Protein AF-A0AAJ1F3T0-F1 (afdb_monomer_lite)

pLDDT: mean 86.0, std 10.47, range [47.81, 97.81]

Structure (mmCIF, N/CA/C/O backbone):
data_AF-A0AAJ1F3T0-F1
#
_entry.id   AF-A0AAJ1F3T0-F1
#
loop_
_atom_site.group_PDB
_atom_site.id
_atom_site.type_symbol
_atom_site.label_atom_id
_atom_site.label_alt_id
_atom_site.label_comp_id
_atom_site.label_asym_id
_atom_site.label_entity_id
_atom_site.label_seq_id
_atom_site.pdbx_PDB_ins_code
_atom_site.Cartn_x
_atom_site.Cartn_y
_atom_site.Cartn_z
_atom_site.occupancy
_atom_site.B_iso_or_equiv
_atom_site.auth_seq_id
_atom_site.auth_comp_id
_atom_site.auth_asym_id
_atom_site.auth_atom_id
_atom_site.pdbx_PDB_model_num
ATOM 1 N N . TYR A 1 1 ? 15.888 11.925 -63.436 1.00 73.88 1 TYR A N 1
ATOM 2 C CA . TYR A 1 1 ? 14.837 11.151 -62.733 1.00 73.88 1 TYR A CA 1
ATOM 3 C C . TYR A 1 1 ? 14.637 9.777 -63.361 1.00 73.88 1 TYR A C 1
ATOM 5 O O . TYR A 1 1 ? 14.809 8.798 -62.654 1.00 73.88 1 TYR A O 1
ATOM 13 N N . LEU A 1 2 ? 14.318 9.687 -64.661 1.00 82.56 2 LEU A N 1
ATOM 14 C CA . LEU A 1 2 ? 14.133 8.399 -65.352 1.00 82.56 2 LEU A CA 1
ATOM 15 C C . LEU A 1 2 ? 15.393 7.520 -65.322 1.00 82.56 2 LEU A C 1
ATOM 17 O O . LEU A 1 2 ? 15.312 6.381 -64.890 1.00 82.56 2 LEU A O 1
ATOM 21 N N . GLU A 1 3 ? 16.551 8.093 -65.644 1.00 86.69 3 GLU A N 1
ATOM 22 C CA . GLU A 1 3 ? 17.851 7.406 -65.600 1.00 86.69 3 GLU A CA 1
ATOM 23 C C . GLU A 1 3 ? 18.171 6.843 -64.203 1.00 86.69 3 GLU A C 1
ATOM 25 O O . GLU A 1 3 ? 18.428 5.659 -64.041 1.00 86.69 3 GLU A O 1
ATOM 30 N N . MET A 1 4 ? 18.006 7.659 -63.156 1.00 81.81 4 MET A N 1
ATOM 31 C CA . MET A 1 4 ? 18.158 7.229 -61.758 1.00 81.81 4 MET A CA 1
ATOM 32 C C . MET A 1 4 ? 17.226 6.063 -61.391 1.00 81.81 4 MET A C 1
ATOM 34 O O . MET A 1 4 ? 17.618 5.158 -60.658 1.00 81.81 4 MET A O 1
ATOM 38 N N . ARG A 1 5 ? 15.983 6.076 -61.890 1.00 84.38 5 ARG A N 1
ATOM 39 C CA . ARG A 1 5 ? 15.016 4.998 -61.657 1.00 84.38 5 ARG A CA 1
ATOM 40 C C . ARG A 1 5 ? 15.453 3.702 -62.340 1.00 84.38 5 ARG A C 1
ATOM 42 O O . ARG A 1 5 ? 15.318 2.650 -61.728 1.00 84.38 5 ARG A O 1
ATOM 49 N N . GLU A 1 6 ? 15.965 3.771 -63.563 1.00 87.56 6 GLU A N 1
ATOM 50 C CA . GLU A 1 6 ? 16.492 2.603 -64.279 1.00 87.56 6 GLU A CA 1
ATOM 51 C C . GLU A 1 6 ? 17.708 2.015 -63.563 1.00 87.56 6 GLU A C 1
ATOM 53 O O . GLU A 1 6 ? 17.706 0.825 -63.257 1.00 87.56 6 GLU A O 1
ATOM 58 N N . THR A 1 7 ? 18.661 2.855 -63.148 1.00 87.12 7 THR A N 1
ATOM 59 C CA . THR A 1 7 ? 19.835 2.413 -62.379 1.00 87.12 7 THR A CA 1
ATOM 60 C C . THR A 1 7 ? 19.444 1.715 -61.071 1.00 87.12 7 THR A C 1
ATOM 62 O O . THR A 1 7 ? 20.021 0.688 -60.720 1.00 87.12 7 THR A O 1
ATOM 65 N N . ILE A 1 8 ? 18.440 2.232 -60.346 1.00 85.19 8 ILE A N 1
ATOM 66 C CA . ILE A 1 8 ? 17.933 1.599 -59.116 1.00 85.19 8 ILE A CA 1
ATOM 67 C C . ILE A 1 8 ? 17.307 0.233 -59.413 1.00 85.19 8 ILE A C 1
ATOM 69 O O . ILE A 1 8 ? 17.522 -0.712 -58.657 1.00 85.19 8 ILE A O 1
ATOM 73 N N . ILE A 1 9 ? 16.528 0.114 -60.491 1.00 84.69 9 ILE A N 1
ATOM 74 C CA . ILE A 1 9 ? 15.875 -1.148 -60.865 1.00 84.69 9 ILE A CA 1
ATOM 75 C C . ILE A 1 9 ? 16.921 -2.205 -61.222 1.00 84.69 9 ILE A C 1
ATOM 77 O O . ILE A 1 9 ? 16.829 -3.330 -60.732 1.00 84.69 9 ILE A O 1
ATOM 81 N N . GLU A 1 10 ? 17.920 -1.845 -62.025 1.00 87.75 10 GLU A N 1
ATOM 82 C CA . GLU A 1 10 ? 19.008 -2.743 -62.421 1.00 87.75 10 GLU A CA 1
ATOM 83 C C . GLU A 1 10 ? 19.836 -3.197 -61.215 1.00 87.75 10 GLU A C 1
ATOM 85 O O . GLU A 1 10 ? 20.063 -4.394 -61.027 1.00 87.75 10 GLU A O 1
ATOM 90 N N . ALA A 1 11 ? 20.218 -2.261 -60.341 1.00 84.75 11 ALA A N 1
ATOM 91 C CA . ALA A 1 11 ? 20.958 -2.576 -59.125 1.00 84.75 11 ALA A CA 1
ATOM 92 C C . ALA A 1 11 ? 20.140 -3.454 -58.160 1.00 84.75 11 ALA A C 1
ATOM 94 O O . ALA A 1 11 ? 20.667 -4.414 -57.599 1.00 84.75 11 ALA A O 1
ATOM 95 N N . ASN A 1 12 ? 18.842 -3.178 -57.987 1.00 87.00 12 ASN A N 1
ATOM 96 C CA . ASN A 1 12 ? 17.967 -3.979 -57.129 1.00 87.00 12 ASN A CA 1
ATOM 97 C C . ASN A 1 12 ? 17.762 -5.399 -57.677 1.00 87.00 12 ASN A C 1
ATOM 99 O O . ASN A 1 12 ? 17.765 -6.367 -56.917 1.00 87.00 12 ASN A O 1
ATOM 103 N N . ALA A 1 13 ? 17.638 -5.536 -59.000 1.00 84.25 13 ALA A N 1
ATOM 104 C CA . ALA A 1 13 ? 17.545 -6.832 -59.663 1.00 84.25 13 ALA A CA 1
ATOM 105 C C . ALA A 1 13 ? 18.819 -7.674 -59.476 1.00 84.25 13 ALA A C 1
ATOM 107 O O . ALA A 1 13 ? 18.717 -8.890 -59.327 1.00 84.25 13 ALA A O 1
ATOM 108 N N . ALA A 1 14 ? 19.996 -7.038 -59.433 1.00 84.75 14 ALA A N 1
ATOM 109 C CA . ALA A 1 14 ? 21.266 -7.712 -59.169 1.00 84.75 14 ALA A CA 1
ATOM 110 C C . ALA A 1 14 ? 21.425 -8.164 -57.703 1.00 84.75 14 ALA A C 1
ATOM 112 O O . ALA A 1 14 ? 22.021 -9.209 -57.453 1.00 84.75 14 ALA A O 1
ATOM 113 N N . ILE A 1 15 ? 20.892 -7.402 -56.736 1.00 81.88 15 ILE A N 1
ATOM 114 C CA . ILE A 1 15 ? 20.938 -7.753 -55.304 1.00 81.88 15 ILE A CA 1
ATOM 115 C C . ILE A 1 15 ? 19.899 -8.832 -54.970 1.00 81.88 15 ILE A C 1
ATOM 117 O O . ILE A 1 15 ? 20.217 -9.794 -54.280 1.00 81.88 15 ILE A O 1
ATOM 121 N N . GLY A 1 16 ? 18.653 -8.679 -55.430 1.00 79.00 16 GLY A N 1
ATOM 122 C CA . GLY A 1 16 ? 17.587 -9.682 -55.300 1.00 79.00 16 GLY A CA 1
ATOM 123 C C . GLY A 1 16 ? 16.996 -9.889 -53.894 1.00 79.00 16 GLY A C 1
ATOM 124 O O . GLY A 1 16 ? 16.108 -10.724 -53.741 1.00 79.00 16 GLY A O 1
ATOM 125 N N . ILE A 1 17 ? 17.460 -9.155 -52.875 1.00 78.75 17 ILE A N 1
ATOM 126 C CA . ILE A 1 17 ? 17.046 -9.322 -51.463 1.00 78.75 17 ILE A CA 1
ATOM 127 C C . ILE A 1 17 ? 15.978 -8.290 -51.047 1.00 78.75 17 ILE A C 1
ATOM 129 O O . ILE A 1 17 ? 15.190 -8.541 -50.137 1.00 78.75 17 ILE A O 1
ATOM 133 N N . LEU A 1 18 ? 15.943 -7.121 -51.694 1.00 80.12 18 LEU A N 1
ATOM 134 C CA . LEU A 1 18 ? 15.013 -6.040 -51.357 1.00 80.12 18 LEU A CA 1
ATOM 135 C C . LEU A 1 18 ? 13.690 -6.176 -52.127 1.00 80.12 18 LEU A C 1
ATOM 137 O O . LEU A 1 18 ? 13.598 -6.863 -53.146 1.00 80.12 18 LEU A O 1
ATOM 141 N N . SER A 1 19 ? 12.649 -5.497 -51.634 1.00 80.62 19 SER A N 1
ATOM 142 C CA . SER A 1 19 ? 11.348 -5.443 -52.308 1.00 80.62 19 SER A CA 1
ATOM 143 C C . SER A 1 19 ? 11.482 -4.924 -53.744 1.00 80.62 19 SER A C 1
ATOM 145 O O . SER A 1 19 ? 12.361 -4.121 -54.057 1.00 80.62 19 SER A O 1
ATOM 147 N N . LYS A 1 20 ? 10.573 -5.365 -54.621 1.00 77.56 20 LYS A N 1
ATOM 148 C CA . LYS A 1 20 ? 10.462 -4.860 -55.999 1.00 77.56 20 LYS A CA 1
ATOM 149 C C . LYS A 1 20 ? 9.850 -3.462 -56.062 1.00 77.56 20 LYS A C 1
ATOM 151 O O . LYS A 1 20 ? 9.915 -2.821 -57.111 1.00 77.56 20 LYS A O 1
ATOM 156 N N . ASP A 1 21 ? 9.245 -2.990 -54.970 1.00 78.25 21 ASP A N 1
ATOM 157 C CA . ASP A 1 21 ? 8.938 -1.572 -54.845 1.00 78.25 21 ASP A CA 1
ATOM 158 C C . ASP A 1 21 ? 10.243 -0.764 -54.766 1.00 78.25 21 ASP A C 1
ATOM 160 O O . ASP A 1 21 ? 11.239 -1.181 -54.181 1.00 78.25 21 ASP A O 1
ATOM 164 N N . LEU A 1 22 ? 10.258 0.420 -55.381 1.00 79.19 22 LEU A N 1
ATOM 165 C CA . LEU A 1 22 ? 11.419 1.312 -55.298 1.00 79.19 22 LEU A CA 1
ATOM 166 C C . LEU A 1 22 ? 11.622 1.852 -53.872 1.00 79.19 22 LEU A C 1
ATOM 168 O O . LEU A 1 22 ? 12.637 2.495 -53.614 1.00 79.19 22 LEU A O 1
ATOM 172 N N . GLY A 1 23 ? 10.674 1.623 -52.958 1.00 80.88 23 GLY A N 1
ATOM 173 C CA . GLY A 1 23 ? 10.660 2.190 -51.615 1.00 80.88 23 GLY A CA 1
ATOM 174 C C . GLY A 1 23 ? 11.789 1.651 -50.746 1.00 80.88 23 GLY A C 1
ATOM 175 O O . GLY A 1 23 ? 12.533 2.444 -50.175 1.00 80.88 23 GLY A O 1
ATOM 176 N N . ALA A 1 24 ? 11.975 0.329 -50.701 1.00 80.69 24 ALA A N 1
ATOM 177 C CA . ALA A 1 24 ? 13.029 -0.294 -49.894 1.00 80.69 24 ALA A CA 1
ATOM 178 C C . ALA A 1 24 ? 14.443 0.150 -50.320 1.00 80.69 24 ALA A C 1
ATOM 180 O O . ALA A 1 24 ? 15.265 0.526 -49.484 1.00 80.69 24 ALA A O 1
ATOM 181 N N . PHE A 1 25 ? 14.708 0.170 -51.630 1.00 85.00 25 PHE A N 1
ATOM 182 C CA . PHE A 1 25 ? 15.999 0.595 -52.179 1.00 85.00 25 PHE A CA 1
ATOM 183 C C . PHE A 1 25 ? 16.230 2.102 -51.995 1.00 85.00 25 PHE A C 1
ATOM 185 O O . PHE A 1 25 ? 17.316 2.526 -51.606 1.00 85.00 25 PHE A O 1
ATOM 192 N N . SER A 1 26 ? 15.200 2.925 -52.223 1.00 84.06 26 SER A N 1
ATOM 193 C CA . SER A 1 26 ? 15.298 4.379 -52.029 1.00 84.06 26 SER A CA 1
ATOM 194 C C . SER A 1 26 ? 15.503 4.744 -50.557 1.00 84.06 26 SER A C 1
ATOM 196 O O . SER A 1 26 ? 16.276 5.651 -50.259 1.00 84.06 26 SER A O 1
ATOM 198 N N . GLY A 1 27 ? 14.860 4.017 -49.636 1.00 82.75 27 GLY A N 1
ATOM 199 C CA . GLY A 1 27 ? 15.086 4.145 -48.195 1.00 82.75 27 GLY A CA 1
ATOM 200 C C . GLY A 1 27 ? 16.528 3.815 -47.807 1.00 82.75 27 GLY A C 1
ATOM 201 O O . GLY A 1 27 ? 17.155 4.582 -47.087 1.00 82.75 27 GLY A O 1
ATOM 202 N N . MET A 1 28 ? 17.096 2.739 -48.361 1.00 82.25 28 MET A N 1
ATOM 203 C CA . MET A 1 28 ? 18.509 2.395 -48.160 1.00 82.25 28 MET A CA 1
ATOM 204 C C . MET A 1 28 ? 19.450 3.506 -48.656 1.00 82.25 28 MET A C 1
ATOM 206 O O . MET A 1 28 ? 20.349 3.920 -47.927 1.00 82.25 28 MET A O 1
ATOM 210 N N . LEU A 1 29 ? 19.232 4.026 -49.871 1.00 83.00 29 LEU A N 1
ATOM 211 C CA . LEU A 1 29 ? 20.030 5.130 -50.420 1.00 83.00 29 LEU A CA 1
ATOM 212 C C . LEU A 1 29 ? 19.917 6.410 -49.580 1.00 83.00 29 LEU A C 1
ATOM 214 O O . LEU A 1 29 ? 20.910 7.118 -49.417 1.00 83.00 29 LEU A O 1
ATOM 218 N N . PHE A 1 30 ? 18.734 6.701 -49.033 1.00 82.81 30 PHE A N 1
ATOM 219 C CA . PHE A 1 30 ? 18.530 7.831 -48.127 1.00 82.81 30 PHE A CA 1
ATOM 220 C C . PHE A 1 30 ? 19.361 7.685 -46.846 1.00 82.81 30 PHE A C 1
ATOM 222 O O . PHE A 1 30 ? 20.070 8.616 -46.469 1.00 82.81 30 PHE A O 1
ATOM 229 N N . GLU A 1 31 ? 19.335 6.514 -46.209 1.00 80.00 31 GLU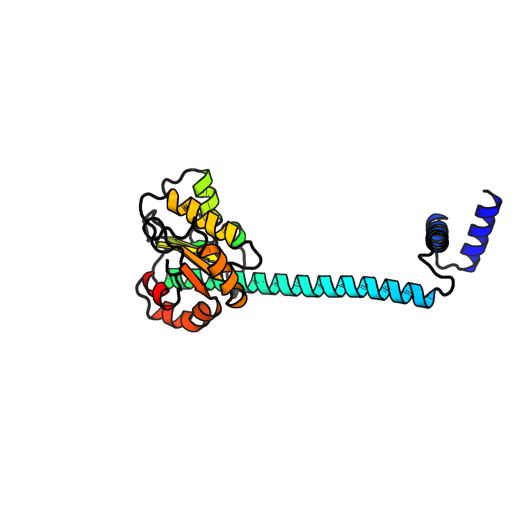 A N 1
ATOM 230 C CA . GLU A 1 31 ? 20.113 6.250 -44.992 1.00 80.00 31 GLU A CA 1
ATOM 231 C C . GLU A 1 31 ? 21.634 6.298 -45.246 1.00 80.00 31 GLU A C 1
ATOM 233 O O . GLU A 1 31 ? 22.378 6.813 -44.407 1.00 80.00 31 GLU A O 1
ATOM 238 N N . ILE A 1 32 ? 22.101 5.855 -46.423 1.00 80.50 32 ILE A N 1
ATOM 239 C CA . ILE A 1 32 ? 23.496 6.044 -46.870 1.00 80.50 32 ILE A CA 1
ATOM 240 C C . ILE A 1 32 ? 23.809 7.538 -47.043 1.00 80.50 32 ILE A C 1
ATOM 242 O O . ILE A 1 32 ? 24.822 8.021 -46.541 1.00 80.50 32 ILE A O 1
ATOM 246 N N . GLY A 1 33 ? 22.934 8.293 -47.716 1.00 77.19 33 GLY A N 1
ATOM 247 C CA . GLY A 1 33 ? 23.129 9.721 -47.988 1.00 77.19 33 GLY A CA 1
ATOM 248 C C . GLY A 1 33 ? 23.148 10.600 -46.733 1.00 77.19 33 GLY A C 1
ATOM 249 O O . GLY A 1 33 ? 23.864 11.597 -46.693 1.00 77.19 33 GLY A O 1
ATOM 250 N N . VAL A 1 34 ? 22.407 10.215 -45.690 1.00 79.56 34 VAL A N 1
ATOM 251 C CA . VAL A 1 34 ? 22.411 10.883 -44.373 1.00 79.56 34 VAL A CA 1
ATOM 252 C C . VAL A 1 34 ? 23.572 10.389 -43.485 1.00 79.56 34 VAL A C 1
ATOM 254 O O . VAL A 1 34 ? 23.779 10.902 -42.387 1.00 79.56 34 VAL A O 1
ATOM 257 N N . GLY A 1 35 ? 24.366 9.421 -43.957 1.00 65.31 35 GLY A N 1
ATOM 258 C CA . GLY A 1 35 ? 25.529 8.883 -43.249 1.00 65.31 35 GLY A CA 1
ATOM 259 C C . GLY A 1 35 ? 25.183 7.924 -42.107 1.00 65.31 35 GLY A C 1
ATOM 260 O O . GLY A 1 35 ? 26.042 7.650 -41.270 1.00 65.31 35 GLY A O 1
ATOM 261 N N . ARG A 1 36 ? 23.942 7.417 -42.050 1.00 66.25 36 ARG A N 1
ATOM 262 C CA . ARG A 1 36 ? 23.522 6.400 -41.071 1.00 66.25 36 ARG A CA 1
ATOM 263 C C . ARG A 1 36 ? 23.929 4.989 -41.472 1.00 66.25 36 ARG A C 1
ATOM 265 O O . ARG A 1 36 ? 24.154 4.180 -40.587 1.00 66.25 36 ARG A O 1
ATOM 272 N N . LEU A 1 37 ? 24.087 4.714 -42.768 1.00 65.75 37 LEU A N 1
ATOM 273 C CA . LEU A 1 37 ? 24.700 3.486 -43.280 1.00 65.75 37 LEU A CA 1
ATOM 274 C C . LEU A 1 37 ? 26.074 3.811 -43.876 1.00 65.75 37 LEU A C 1
ATOM 276 O O . LEU A 1 37 ? 26.171 4.503 -44.888 1.00 65.75 37 LEU A O 1
ATOM 280 N N . GLY A 1 38 ? 27.146 3.320 -43.250 1.00 61.78 38 GLY A N 1
ATOM 281 C CA . GLY A 1 38 ? 28.492 3.413 -43.811 1.00 61.78 38 GLY A CA 1
ATOM 282 C C . GLY A 1 38 ? 28.676 2.463 -44.998 1.00 61.78 38 GLY A C 1
ATOM 283 O O . GLY A 1 38 ? 28.071 1.395 -45.057 1.00 61.78 38 GLY A O 1
ATOM 284 N N . CYS A 1 39 ? 29.571 2.805 -45.927 1.00 58.41 39 CYS A N 1
ATOM 285 C CA . CYS A 1 39 ? 29.989 1.915 -47.021 1.00 58.41 39 CYS A CA 1
ATOM 286 C C . CYS A 1 39 ? 30.680 0.624 -46.523 1.00 58.41 39 CYS A C 1
ATOM 288 O O . CYS A 1 39 ? 30.709 -0.370 -47.245 1.00 58.41 39 CYS A O 1
ATOM 290 N N . ASN A 1 40 ? 31.130 0.597 -45.262 1.00 57.72 40 ASN A N 1
ATOM 291 C CA . ASN A 1 40 ? 31.518 -0.609 -44.527 1.00 57.72 40 ASN A CA 1
ATOM 292 C C . ASN A 1 40 ? 30.310 -1.158 -43.744 1.00 57.72 40 ASN A C 1
ATOM 294 O O . ASN A 1 40 ? 30.256 -1.089 -42.516 1.00 57.72 40 ASN A O 1
ATOM 298 N N . GLY A 1 41 ? 29.311 -1.674 -44.467 1.00 54.38 41 GLY A N 1
ATOM 299 C CA . GLY A 1 41 ? 27.980 -1.982 -43.924 1.00 54.38 41 GLY A CA 1
ATOM 300 C C . GLY A 1 41 ? 27.945 -2.925 -42.711 1.00 54.38 41 GLY A C 1
ATOM 301 O O . GLY A 1 41 ? 27.024 -2.834 -41.907 1.00 54.38 41 GLY A O 1
ATOM 302 N N . ALA A 1 42 ? 28.945 -3.790 -42.519 1.00 58.69 42 ALA A N 1
ATOM 303 C CA . ALA A 1 42 ? 28.958 -4.755 -41.417 1.00 58.69 42 ALA A CA 1
ATOM 304 C C . ALA A 1 42 ? 29.103 -4.107 -40.024 1.00 58.69 42 ALA A C 1
ATOM 306 O O . ALA A 1 42 ? 28.433 -4.524 -39.082 1.00 58.69 42 ALA A O 1
ATOM 307 N N . GLU A 1 43 ? 29.943 -3.079 -39.874 1.00 57.91 43 GLU A N 1
ATOM 308 C CA . GLU A 1 43 ? 30.189 -2.442 -38.569 1.00 57.91 43 GLU A CA 1
ATOM 309 C C . GLU A 1 43 ? 29.015 -1.557 -38.141 1.00 57.91 43 GLU A C 1
ATOM 311 O O . GLU A 1 43 ? 28.611 -1.568 -36.978 1.00 57.91 43 GLU A O 1
ATOM 316 N N . THR A 1 44 ? 28.420 -0.833 -39.093 1.00 60.38 44 THR A N 1
ATOM 317 C CA . THR A 1 44 ? 27.263 0.028 -38.832 1.00 60.38 44 THR A CA 1
ATOM 318 C C . THR A 1 44 ? 26.015 -0.790 -38.502 1.00 60.38 44 THR A C 1
ATOM 320 O O . THR A 1 44 ? 25.340 -0.488 -37.519 1.00 60.38 44 THR A O 1
ATOM 323 N N . LEU A 1 45 ? 25.763 -1.880 -39.239 1.00 61.34 45 LEU A N 1
ATOM 324 C CA . LEU A 1 45 ? 24.682 -2.818 -38.927 1.00 61.34 45 LEU A CA 1
ATOM 325 C C . LEU A 1 45 ? 24.885 -3.460 -37.551 1.00 61.34 45 LEU A C 1
ATOM 327 O O . LEU A 1 45 ? 23.948 -3.493 -36.758 1.00 61.34 45 LEU A O 1
ATOM 331 N N . ASN A 1 46 ? 26.099 -3.911 -37.219 1.00 66.00 46 ASN A N 1
ATOM 332 C CA . ASN A 1 46 ? 26.383 -4.488 -35.901 1.00 66.00 46 ASN A CA 1
ATOM 333 C C . ASN A 1 46 ? 26.130 -3.488 -34.764 1.00 66.00 46 ASN A C 1
ATOM 335 O O . ASN A 1 46 ? 25.501 -3.853 -33.773 1.00 66.00 46 ASN A O 1
ATOM 339 N N . ALA A 1 47 ? 26.544 -2.226 -34.915 1.00 68.69 47 ALA A N 1
ATOM 340 C CA . ALA A 1 47 ? 26.302 -1.189 -33.913 1.00 68.69 47 ALA A CA 1
ATOM 341 C C . ALA A 1 47 ? 24.807 -0.847 -33.754 1.00 68.69 47 ALA A C 1
ATOM 343 O O . ALA A 1 47 ? 24.343 -0.591 -32.641 1.00 68.69 47 ALA A O 1
ATOM 344 N N . GLU A 1 48 ? 24.027 -0.841 -34.839 1.00 69.56 48 GLU A N 1
ATOM 345 C CA . GLU A 1 48 ? 22.572 -0.654 -34.773 1.00 69.56 48 GLU A CA 1
ATOM 346 C C . GLU A 1 48 ? 21.855 -1.863 -34.164 1.00 69.56 48 GLU A C 1
ATOM 348 O O . GLU A 1 48 ? 21.007 -1.692 -33.285 1.00 69.56 48 GLU A O 1
ATOM 353 N N . HIS A 1 49 ? 22.238 -3.081 -34.552 1.00 71.56 49 HIS A N 1
ATOM 354 C CA . HIS A 1 49 ? 21.749 -4.316 -33.943 1.00 71.56 49 HIS A CA 1
ATOM 355 C C . HIS A 1 49 ? 22.051 -4.352 -32.444 1.00 71.56 49 HIS A C 1
ATOM 357 O O . HIS A 1 49 ? 21.168 -4.669 -31.648 1.00 71.56 49 HIS A O 1
ATOM 363 N N . GLU A 1 50 ? 23.257 -3.959 -32.036 1.00 76.19 50 GLU A N 1
ATOM 364 C CA . GLU A 1 50 ? 23.640 -3.901 -30.630 1.00 76.19 50 GLU A CA 1
ATOM 365 C C . GLU A 1 50 ? 22.825 -2.852 -29.861 1.00 76.19 50 GLU A C 1
ATOM 367 O O . GLU A 1 50 ? 22.339 -3.143 -28.768 1.00 76.19 50 GLU A O 1
ATOM 372 N N . LYS A 1 51 ? 22.570 -1.668 -30.438 1.00 80.06 51 LYS A N 1
ATOM 373 C CA . LYS A 1 51 ? 21.672 -0.659 -29.840 1.00 80.06 51 LYS A CA 1
ATOM 374 C C . LYS A 1 51 ? 20.248 -1.189 -29.666 1.00 80.06 51 LYS A C 1
ATOM 376 O O . LYS A 1 51 ? 19.656 -1.010 -28.599 1.00 80.06 51 LYS A O 1
ATOM 381 N N . VAL A 1 52 ? 19.691 -1.848 -30.683 1.00 79.25 52 VAL A N 1
ATOM 382 C CA . VAL A 1 52 ? 18.344 -2.442 -30.620 1.00 79.25 52 VAL A CA 1
ATOM 383 C C . VAL A 1 52 ? 18.286 -3.536 -29.555 1.00 79.25 52 VAL A C 1
ATOM 385 O O . VAL A 1 52 ? 17.360 -3.551 -28.740 1.00 79.25 52 VAL A O 1
ATOM 388 N N . GLU A 1 53 ? 19.286 -4.413 -29.501 1.00 81.00 53 GLU A N 1
ATOM 389 C CA . GLU A 1 53 ? 19.379 -5.470 -28.494 1.00 81.00 53 GLU A CA 1
ATOM 390 C C . GLU A 1 53 ? 19.572 -4.909 -27.080 1.00 81.00 53 GLU A C 1
ATOM 392 O O . GLU A 1 53 ? 18.947 -5.390 -26.136 1.00 81.00 53 GLU A O 1
ATOM 397 N N . GLN A 1 54 ? 20.341 -3.833 -26.907 1.00 85.69 54 GLN A N 1
ATOM 398 C CA . GLN A 1 54 ? 20.447 -3.135 -25.624 1.00 85.69 54 GLN A CA 1
ATOM 399 C C . GLN A 1 54 ? 19.098 -2.560 -25.174 1.00 85.69 54 GLN A C 1
ATOM 401 O O . GLN A 1 54 ? 18.726 -2.717 -24.009 1.00 85.69 54 GLN A O 1
ATOM 406 N N . VAL A 1 55 ? 18.338 -1.924 -26.073 1.00 87.56 55 VAL A N 1
ATOM 407 C CA . VAL A 1 55 ? 16.990 -1.414 -25.761 1.00 87.56 55 VAL A CA 1
ATOM 408 C C . VAL A 1 55 ? 16.048 -2.562 -25.393 1.00 87.56 55 VAL A C 1
ATOM 410 O O . VAL A 1 55 ? 15.310 -2.452 -24.414 1.00 87.56 55 VAL A O 1
ATOM 413 N N . ARG A 1 56 ? 16.092 -3.680 -26.127 1.00 86.38 56 ARG A N 1
ATOM 414 C CA . ARG A 1 56 ? 15.296 -4.881 -25.830 1.00 86.38 56 ARG A CA 1
ATOM 415 C C . ARG A 1 56 ? 15.640 -5.473 -24.470 1.00 86.38 56 ARG A C 1
ATOM 417 O O . ARG A 1 56 ? 14.728 -5.734 -23.693 1.00 86.38 56 ARG A O 1
ATOM 424 N N . ARG A 1 57 ? 16.930 -5.622 -24.153 1.00 89.50 57 ARG A N 1
ATOM 425 C CA . ARG A 1 57 ? 17.399 -6.102 -22.844 1.00 89.50 57 ARG A CA 1
ATOM 426 C C . ARG A 1 57 ? 16.925 -5.193 -21.719 1.00 89.50 57 ARG A C 1
ATOM 428 O O . ARG A 1 57 ? 16.346 -5.689 -20.764 1.00 89.50 57 ARG A O 1
ATOM 435 N N . LYS A 1 58 ? 17.085 -3.872 -21.861 1.00 90.38 58 LYS A N 1
ATOM 436 C CA . LYS A 1 58 ? 16.593 -2.897 -20.872 1.00 90.38 58 LYS A CA 1
ATOM 437 C C . LYS A 1 58 ? 15.087 -3.023 -20.649 1.00 90.38 58 LYS A C 1
ATOM 439 O O . LYS A 1 58 ? 14.655 -3.099 -19.506 1.00 90.38 58 LYS A O 1
ATOM 444 N N . ARG A 1 59 ? 14.296 -3.103 -21.727 1.00 89.00 59 ARG A N 1
ATOM 445 C CA . ARG A 1 59 ? 12.840 -3.305 -21.636 1.00 89.00 59 ARG A CA 1
ATOM 446 C C . ARG A 1 59 ? 12.487 -4.629 -20.966 1.00 89.00 59 ARG A C 1
ATOM 448 O O . ARG A 1 59 ? 11.604 -4.650 -20.122 1.00 89.00 59 ARG A O 1
ATOM 455 N N . HIS A 1 60 ? 13.173 -5.715 -21.315 1.00 89.38 60 HIS A N 1
ATOM 456 C CA . HIS A 1 60 ? 12.937 -7.017 -20.701 1.00 89.38 60 HIS A CA 1
ATOM 457 C C . HIS A 1 60 ? 13.224 -6.984 -19.198 1.00 89.38 60 HIS A C 1
ATOM 459 O O . HIS A 1 60 ? 12.388 -7.415 -18.413 1.00 89.38 60 HIS A O 1
ATOM 465 N N . THR A 1 61 ? 14.366 -6.423 -18.792 1.00 91.56 61 THR A N 1
ATOM 466 C CA . THR A 1 61 ? 14.711 -6.263 -17.375 1.00 91.56 61 THR A CA 1
ATOM 467 C C . THR A 1 61 ? 13.680 -5.410 -16.639 1.00 91.56 61 THR A C 1
ATOM 469 O O . THR A 1 61 ? 13.269 -5.798 -15.550 1.00 91.56 61 THR A O 1
ATOM 472 N N . GLN A 1 62 ? 13.217 -4.308 -17.238 1.00 89.56 62 GLN A N 1
ATOM 473 C CA . GLN A 1 62 ? 12.180 -3.460 -16.643 1.00 89.56 62 GLN A CA 1
ATOM 474 C C . GLN A 1 62 ? 10.875 -4.234 -16.422 1.00 89.56 62 GLN A C 1
ATOM 476 O O . GLN A 1 62 ? 10.358 -4.248 -15.315 1.00 89.56 62 GLN A O 1
ATOM 481 N N . VAL A 1 63 ? 10.392 -4.961 -17.434 1.00 89.56 63 VAL A N 1
ATOM 482 C CA . VAL A 1 63 ? 9.161 -5.764 -17.316 1.00 89.56 63 VAL A CA 1
ATOM 483 C C . VAL A 1 63 ? 9.283 -6.816 -16.210 1.00 89.56 63 VAL A C 1
ATOM 485 O O . VAL A 1 63 ? 8.339 -7.031 -15.458 1.00 89.56 63 VAL A O 1
ATOM 488 N N . GLN A 1 64 ? 10.441 -7.469 -16.078 1.00 91.12 64 GLN A N 1
ATOM 489 C CA . GLN A 1 64 ? 10.665 -8.438 -14.999 1.00 91.12 64 GLN A CA 1
ATOM 490 C C . GLN A 1 64 ? 10.650 -7.779 -13.614 1.00 91.12 64 GLN A C 1
ATOM 492 O O . GLN A 1 64 ? 10.139 -8.370 -12.664 1.00 91.12 64 GLN A O 1
ATOM 497 N N . GLN A 1 65 ? 11.201 -6.569 -13.496 1.00 88.19 65 GLN A N 1
ATOM 498 C CA . GLN A 1 65 ? 11.166 -5.799 -12.254 1.00 88.19 65 GLN A CA 1
ATOM 499 C C . GLN A 1 65 ? 9.735 -5.388 -11.901 1.00 88.19 65 GLN A C 1
ATOM 501 O O . GLN A 1 65 ? 9.306 -5.655 -10.782 1.00 88.19 65 GLN A O 1
ATOM 506 N N . ASP A 1 66 ? 8.977 -4.849 -12.856 1.00 86.88 66 ASP A N 1
ATOM 507 C CA . ASP A 1 66 ? 7.589 -4.423 -12.648 1.00 86.88 66 ASP A CA 1
ATOM 508 C C . ASP A 1 66 ? 6.709 -5.600 -12.191 1.00 86.88 66 ASP A C 1
ATOM 510 O O . ASP A 1 66 ? 5.964 -5.491 -11.217 1.00 86.88 66 ASP A O 1
ATOM 514 N N . LEU A 1 67 ? 6.863 -6.771 -12.823 1.00 89.00 67 LEU A N 1
ATOM 515 C CA . LEU A 1 67 ? 6.158 -7.996 -12.428 1.00 89.00 67 LEU A CA 1
ATOM 516 C C . LEU A 1 67 ? 6.545 -8.478 -11.023 1.00 89.00 67 LEU A C 1
ATOM 518 O O . LEU A 1 67 ? 5.710 -9.029 -10.303 1.00 89.00 67 LEU A O 1
ATOM 522 N N . ALA A 1 68 ? 7.810 -8.324 -10.629 1.00 88.44 68 ALA A N 1
ATOM 523 C CA . ALA A 1 68 ? 8.257 -8.684 -9.287 1.00 88.44 68 ALA A CA 1
ATOM 524 C C . ALA A 1 68 ? 7.677 -7.733 -8.227 1.00 88.44 68 ALA A C 1
ATOM 526 O O . ALA A 1 68 ? 7.247 -8.195 -7.169 1.00 88.44 68 ALA A O 1
ATOM 527 N N . GLU A 1 69 ? 7.620 -6.431 -8.521 1.00 88.12 69 GLU A N 1
ATOM 528 C CA . GLU A 1 69 ? 7.007 -5.428 -7.646 1.00 88.12 69 GLU A CA 1
ATOM 529 C C . GLU A 1 69 ? 5.496 -5.643 -7.506 1.00 88.12 69 GLU A C 1
ATOM 531 O O . GLU A 1 69 ? 4.979 -5.601 -6.391 1.00 88.12 69 GLU A O 1
ATOM 536 N N . GLU A 1 70 ? 4.795 -5.959 -8.597 1.00 89.06 70 GLU A N 1
ATOM 537 C CA . GLU A 1 70 ? 3.362 -6.268 -8.573 1.00 89.06 70 GLU A CA 1
ATOM 538 C C . GLU A 1 70 ? 3.065 -7.519 -7.736 1.00 89.06 70 GLU A C 1
ATOM 540 O O . GLU A 1 70 ? 2.186 -7.503 -6.877 1.00 89.06 70 GLU A O 1
ATOM 545 N N . ARG A 1 71 ? 3.857 -8.585 -7.893 1.00 91.12 71 ARG A N 1
ATOM 546 C CA . ARG A 1 71 ? 3.720 -9.795 -7.063 1.00 91.12 71 ARG A CA 1
ATOM 547 C C . ARG A 1 71 ? 3.941 -9.514 -5.581 1.00 91.12 71 ARG A C 1
ATOM 549 O O . ARG A 1 71 ? 3.242 -10.092 -4.748 1.00 91.12 71 ARG A O 1
ATOM 556 N N . LEU A 1 72 ? 4.912 -8.663 -5.248 1.00 91.69 72 LEU A N 1
ATOM 557 C CA . LEU A 1 72 ? 5.186 -8.278 -3.866 1.00 91.69 72 LEU A CA 1
ATOM 558 C C . LEU A 1 72 ? 4.036 -7.449 -3.284 1.00 91.69 72 LEU A C 1
ATOM 560 O O . LEU A 1 72 ? 3.604 -7.717 -2.168 1.00 91.69 72 LEU A O 1
ATOM 564 N N . HIS A 1 73 ? 3.495 -6.514 -4.064 1.00 92.88 73 HIS A N 1
ATOM 565 C CA . HIS A 1 73 ? 2.316 -5.730 -3.701 1.00 92.88 73 HIS A CA 1
ATOM 566 C C . HIS A 1 73 ? 1.119 -6.631 -3.382 1.00 92.88 73 HIS A C 1
ATOM 568 O O . HIS A 1 73 ? 0.559 -6.560 -2.289 1.00 92.88 73 HIS A O 1
ATOM 574 N N . THR A 1 74 ? 0.791 -7.562 -4.285 1.00 94.88 74 THR A N 1
ATOM 575 C CA . THR A 1 74 ? -0.299 -8.523 -4.072 1.00 94.88 74 THR A CA 1
ATOM 576 C C . THR A 1 74 ? -0.044 -9.410 -2.848 1.00 94.88 74 THR A C 1
ATOM 578 O O . THR A 1 74 ? -0.970 -9.667 -2.080 1.00 94.88 74 THR A O 1
ATOM 581 N N . LYS A 1 75 ? 1.202 -9.859 -2.620 1.00 95.62 75 LYS A N 1
ATOM 582 C CA . LYS A 1 75 ? 1.574 -10.629 -1.419 1.00 95.62 75 LYS A CA 1
ATOM 583 C C . LYS A 1 75 ? 1.265 -9.848 -0.139 1.00 95.62 75 LYS A C 1
ATOM 585 O O . LYS A 1 75 ? 0.653 -10.399 0.772 1.00 95.62 75 LYS A O 1
ATOM 590 N N . VAL A 1 76 ? 1.681 -8.586 -0.070 1.00 96.25 76 VAL A N 1
ATOM 591 C CA . VAL A 1 76 ? 1.502 -7.753 1.126 1.00 96.25 76 VAL A CA 1
ATOM 592 C C . VAL A 1 76 ? 0.026 -7.446 1.362 1.00 96.25 76 VAL A C 1
ATOM 594 O O . VAL A 1 76 ? -0.454 -7.623 2.479 1.00 96.25 76 VAL A O 1
ATOM 597 N N . GLN A 1 77 ? -0.727 -7.083 0.319 1.00 96.62 77 GLN A N 1
ATOM 598 C CA . GLN A 1 77 ? -2.179 -6.893 0.420 1.00 96.62 77 GLN A CA 1
ATOM 599 C C . GLN A 1 77 ? -2.874 -8.158 0.947 1.00 96.62 77 GLN A C 1
ATOM 601 O O . GLN A 1 77 ? -3.728 -8.077 1.831 1.00 96.62 77 GLN A O 1
ATOM 606 N N . HIS A 1 78 ? -2.470 -9.339 0.462 1.00 97.00 78 HIS A N 1
ATOM 607 C CA . HIS A 1 78 ? -2.981 -10.613 0.962 1.00 97.00 78 HIS A CA 1
ATOM 608 C C . HIS A 1 78 ? -2.681 -10.812 2.454 1.00 97.00 78 HIS A C 1
ATOM 610 O O . HIS A 1 78 ? -3.588 -11.148 3.213 1.00 97.00 78 HIS A O 1
ATOM 616 N N . GLN A 1 79 ? -1.439 -10.570 2.888 1.00 97.25 79 GLN A N 1
ATOM 617 C CA . GLN A 1 79 ? -1.050 -10.676 4.299 1.00 97.25 79 GLN A CA 1
ATOM 618 C C . GLN A 1 79 ? -1.863 -9.725 5.179 1.00 97.25 79 GLN A C 1
ATOM 620 O O . GLN A 1 79 ? -2.391 -10.142 6.205 1.00 97.25 79 GLN A O 1
ATOM 625 N N . LEU A 1 80 ? -2.040 -8.472 4.765 1.00 97.81 80 LEU A N 1
ATOM 626 C CA . LEU A 1 80 ? -2.861 -7.512 5.504 1.00 97.81 80 LEU A CA 1
ATOM 627 C C . LEU A 1 80 ? -4.325 -7.964 5.602 1.00 97.81 80 LEU A C 1
ATOM 629 O O . LEU A 1 80 ? -4.945 -7.800 6.651 1.00 97.81 80 LEU A O 1
ATOM 633 N N . CYS A 1 81 ? -4.880 -8.575 4.553 1.00 97.50 81 CYS A N 1
ATOM 634 C CA . CYS A 1 81 ? -6.237 -9.123 4.595 1.00 97.50 81 CYS A CA 1
ATOM 635 C C . CYS A 1 81 ? -6.352 -10.322 5.547 1.00 97.50 81 CYS A C 1
ATOM 637 O O . CYS A 1 81 ? -7.271 -10.385 6.361 1.00 97.50 81 CYS A O 1
ATOM 639 N N . GLU A 1 82 ? -5.429 -11.280 5.464 1.00 97.06 82 GLU A N 1
ATOM 640 C CA . GLU A 1 82 ? -5.404 -12.431 6.372 1.00 97.06 82 GLU A CA 1
ATOM 641 C C . GLU A 1 82 ? -5.225 -11.996 7.829 1.00 97.06 82 GLU A C 1
ATOM 643 O O . GLU A 1 82 ? -5.948 -12.476 8.701 1.00 97.06 82 GLU A O 1
ATOM 648 N N . LEU A 1 83 ? -4.334 -11.034 8.086 1.00 97.81 83 LEU A N 1
ATOM 649 C CA . LEU A 1 83 ? -4.113 -10.492 9.421 1.00 97.81 83 LEU A CA 1
ATOM 650 C C . LEU A 1 83 ? -5.367 -9.796 9.959 1.00 97.81 83 LEU A C 1
ATOM 652 O O . LEU A 1 83 ? -5.808 -10.116 11.059 1.00 97.81 83 LEU A O 1
ATOM 656 N N . GLY A 1 84 ? -5.993 -8.906 9.183 1.00 96.94 84 GLY A N 1
ATOM 657 C CA . GLY A 1 84 ? -7.224 -8.229 9.601 1.00 96.94 84 GLY A CA 1
ATOM 658 C C . GLY A 1 84 ? -8.339 -9.218 9.944 1.00 96.94 84 GLY A C 1
ATOM 659 O O . GLY A 1 84 ? -9.006 -9.079 10.970 1.00 96.94 84 GLY A O 1
ATOM 660 N N . ARG A 1 85 ? -8.483 -10.283 9.144 1.00 96.12 85 ARG A N 1
ATOM 661 C CA . ARG A 1 85 ? -9.432 -11.370 9.419 1.00 96.12 85 ARG A CA 1
ATOM 662 C C . ARG A 1 85 ? -9.090 -12.153 10.682 1.00 96.12 85 ARG A C 1
ATOM 664 O O . ARG A 1 85 ? -10.006 -12.472 11.442 1.00 96.12 85 ARG A O 1
ATOM 671 N N . ALA A 1 86 ? -7.815 -12.473 10.897 1.00 96.81 86 ALA A N 1
ATOM 672 C CA . ALA A 1 86 ? -7.347 -13.180 12.088 1.00 96.81 86 ALA A CA 1
ATOM 673 C C . ALA A 1 86 ? -7.636 -12.379 13.368 1.00 96.81 86 ALA A C 1
ATOM 675 O O . ALA A 1 86 ? -8.111 -12.951 14.345 1.00 96.81 86 ALA A O 1
ATOM 676 N N . LEU A 1 87 ? -7.469 -11.054 13.310 1.00 96.31 87 LEU A N 1
ATOM 677 C CA . LEU A 1 87 ? -7.792 -10.114 14.392 1.00 96.31 87 LEU A CA 1
ATOM 678 C C . LEU A 1 87 ? -9.297 -9.803 14.507 1.00 96.31 87 LEU A C 1
ATOM 680 O O . LEU A 1 87 ? -9.723 -9.042 15.369 1.00 96.31 87 LEU A O 1
ATOM 684 N N . GLY A 1 88 ? -10.130 -10.389 13.644 1.00 95.44 88 GLY A N 1
ATOM 685 C CA . GLY A 1 88 ? -11.582 -10.309 13.752 1.00 95.44 88 GLY A CA 1
ATOM 686 C C . GLY A 1 88 ? -12.246 -9.126 13.044 1.00 95.44 88 GLY A C 1
ATOM 687 O O . GLY A 1 88 ? -13.445 -8.942 13.264 1.00 95.44 88 GLY A O 1
ATOM 688 N N . TYR A 1 89 ? -11.546 -8.399 12.172 1.00 96.06 89 TYR A N 1
ATOM 689 C CA . TYR A 1 89 ? -12.090 -7.308 11.352 1.00 96.06 89 TYR A CA 1
ATOM 690 C C . TYR A 1 89 ? -12.691 -7.799 10.029 1.00 96.06 89 TYR A C 1
ATOM 692 O O . TYR A 1 89 ? -12.355 -8.878 9.532 1.00 96.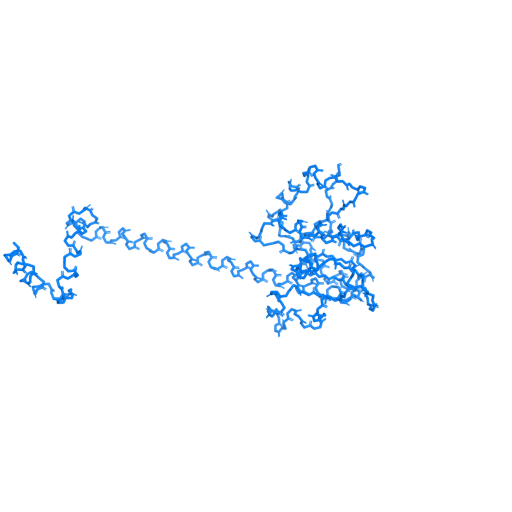06 89 TYR A O 1
ATOM 700 N N . ASP A 1 90 ? -13.570 -6.982 9.447 1.00 96.12 90 ASP A N 1
ATOM 701 C CA . ASP A 1 90 ? -13.966 -7.118 8.046 1.00 96.12 90 ASP A CA 1
ATOM 702 C C . ASP A 1 90 ? -12.931 -6.394 7.174 1.00 96.12 90 ASP A C 1
ATOM 704 O O . ASP A 1 90 ? -12.577 -5.247 7.441 1.00 96.12 90 ASP A O 1
ATOM 708 N N . THR A 1 91 ? -12.419 -7.054 6.136 1.00 96.31 91 THR A N 1
ATOM 709 C CA . THR A 1 91 ? -11.372 -6.491 5.271 1.00 96.31 91 THR A CA 1
ATOM 710 C C . THR A 1 91 ? -11.943 -6.069 3.925 1.00 96.31 91 THR A C 1
ATOM 712 O O . THR A 1 91 ? -12.784 -6.764 3.358 1.00 96.31 91 THR A O 1
ATOM 715 N N . LEU A 1 92 ? -11.472 -4.952 3.381 1.00 96.00 92 LEU A N 1
ATOM 716 C CA . LEU A 1 92 ? -11.784 -4.475 2.036 1.00 96.00 92 LEU A CA 1
ATOM 717 C C . LEU A 1 92 ? -10.474 -4.246 1.279 1.00 96.00 92 LEU A C 1
ATOM 719 O O . LEU A 1 92 ? -9.520 -3.728 1.846 1.00 96.00 92 LEU A O 1
ATOM 723 N N . VAL A 1 93 ? -10.447 -4.635 0.006 1.00 96.69 93 VAL A N 1
ATOM 724 C CA . VAL A 1 93 ? -9.313 -4.422 -0.905 1.00 96.69 93 VAL A CA 1
ATOM 725 C C . VAL A 1 93 ? -9.719 -3.404 -1.960 1.00 96.69 93 VAL A C 1
ATOM 727 O O . VAL A 1 93 ? -10.868 -3.449 -2.427 1.00 96.69 93 VAL A O 1
ATOM 730 N N . ALA A 1 94 ? -8.780 -2.540 -2.350 1.00 93.38 94 ALA A N 1
ATOM 731 C CA . ALA A 1 94 ? -8.974 -1.546 -3.397 1.00 93.38 94 ALA A CA 1
ATOM 732 C C . ALA A 1 94 ? -9.596 -2.155 -4.655 1.00 93.38 94 ALA A C 1
ATOM 734 O O . ALA A 1 94 ? -9.271 -3.273 -5.078 1.00 93.38 94 ALA A O 1
ATOM 735 N N . ARG A 1 95 ? -10.503 -1.404 -5.285 1.00 87.00 95 ARG A N 1
ATOM 736 C CA . ARG A 1 95 ? -11.317 -1.899 -6.406 1.00 87.00 95 ARG A CA 1
ATOM 737 C C . ARG A 1 95 ? -10.479 -2.444 -7.569 1.00 87.00 95 ARG A C 1
ATOM 739 O O . ARG A 1 95 ? -10.888 -3.419 -8.200 1.00 87.00 95 ARG A O 1
ATOM 746 N N . ASN A 1 96 ? -9.337 -1.825 -7.848 1.00 89.06 96 ASN A N 1
ATOM 747 C CA . ASN A 1 96 ? -8.393 -2.214 -8.898 1.00 89.06 96 ASN A CA 1
ATOM 748 C C . ASN A 1 96 ? -7.705 -3.559 -8.632 1.00 89.06 96 ASN A C 1
ATOM 750 O O . ASN A 1 96 ? -7.414 -4.271 -9.591 1.00 89.06 96 ASN A O 1
ATOM 754 N N . ASP A 1 97 ? -7.522 -3.944 -7.368 1.00 92.75 97 ASP A N 1
ATOM 755 C CA . ASP A 1 97 ? -6.681 -5.091 -7.006 1.00 92.75 97 ASP A CA 1
ATOM 756 C C . ASP A 1 97 ? -7.479 -6.314 -6.542 1.00 92.75 97 ASP A C 1
ATOM 758 O O . ASP A 1 97 ? -6.922 -7.396 -6.367 1.00 92.75 97 ASP A O 1
ATOM 762 N N . ARG A 1 98 ? -8.810 -6.206 -6.424 1.00 92.12 98 ARG A N 1
ATOM 763 C CA . ARG A 1 98 ? -9.691 -7.308 -5.978 1.00 92.12 98 ARG A CA 1
ATOM 764 C C . ARG A 1 98 ? -9.491 -8.621 -6.741 1.00 92.12 98 ARG A C 1
ATOM 766 O O . ARG A 1 98 ? -9.657 -9.695 -6.163 1.00 92.12 98 ARG A O 1
ATOM 773 N N . ASN A 1 99 ? -9.179 -8.532 -8.034 1.00 94.19 99 ASN A N 1
ATOM 774 C CA . ASN A 1 99 ? -9.010 -9.686 -8.919 1.00 94.19 99 ASN A CA 1
ATOM 775 C C . ASN A 1 99 ? -7.569 -10.211 -8.966 1.00 94.19 99 ASN A C 1
ATOM 777 O O . ASN A 1 99 ? -7.335 -11.248 -9.589 1.00 94.19 99 ASN A O 1
ATOM 781 N N . ALA A 1 100 ? -6.608 -9.524 -8.340 1.00 93.69 100 ALA A N 1
ATOM 782 C CA . ALA A 1 100 ? -5.242 -10.016 -8.250 1.00 93.69 100 ALA A CA 1
ATOM 783 C C . ALA A 1 100 ? -5.224 -11.326 -7.451 1.00 93.69 100 ALA A C 1
ATOM 785 O O . ALA A 1 100 ? -5.936 -11.473 -6.456 1.00 93.69 100 ALA A O 1
ATOM 786 N N . VAL A 1 101 ? -4.443 -12.303 -7.914 1.00 94.12 101 VAL A N 1
ATOM 787 C CA . VAL A 1 101 ? -4.431 -13.659 -7.353 1.00 94.12 101 VAL A CA 1
ATOM 788 C C . VAL A 1 101 ? -3.126 -13.900 -6.615 1.00 94.12 101 VAL A C 1
ATOM 790 O O . VAL A 1 101 ? -2.044 -13.767 -7.186 1.00 94.12 101 VAL A O 1
ATOM 793 N N . TYR A 1 102 ? -3.237 -14.345 -5.367 1.00 94.19 102 TYR A N 1
ATOM 794 C CA . TYR A 1 102 ? -2.109 -14.807 -4.570 1.00 94.19 102 TYR A CA 1
ATOM 795 C C . TYR A 1 102 ? -2.429 -16.178 -3.973 1.00 94.19 102 TYR A C 1
ATOM 797 O O . TYR A 1 102 ? -3.535 -16.414 -3.495 1.00 94.19 102 TYR A O 1
ATOM 805 N N . GLN A 1 103 ? -1.482 -17.118 -4.074 1.00 90.69 103 GLN A N 1
ATOM 806 C CA . GLN A 1 103 ? -1.638 -18.509 -3.609 1.00 90.69 103 GLN A CA 1
ATOM 807 C C . GLN A 1 103 ? -2.944 -19.196 -4.071 1.00 90.69 103 GLN A C 1
ATOM 809 O O . GLN A 1 103 ? -3.534 -20.006 -3.362 1.00 90.69 103 GLN A O 1
ATOM 814 N N . GLY A 1 104 ? -3.401 -18.882 -5.288 1.00 90.19 104 GLY A N 1
ATOM 815 C CA . GLY A 1 104 ? -4.586 -19.497 -5.895 1.00 90.19 104 GLY A CA 1
ATOM 816 C C . GLY A 1 104 ? -5.930 -18.882 -5.492 1.00 90.19 104 GLY A C 1
ATOM 817 O O . GLY A 1 104 ? -6.955 -19.361 -5.967 1.00 90.19 104 GLY A O 1
ATOM 818 N N . SER A 1 105 ? -5.948 -17.820 -4.677 1.00 91.12 105 SER A N 1
ATOM 819 C CA . SER A 1 105 ? -7.173 -17.093 -4.313 1.00 91.12 105 SER A CA 1
ATOM 820 C C . SER A 1 105 ? -7.106 -15.617 -4.734 1.00 91.12 105 SER A C 1
ATOM 822 O O . SER A 1 105 ? -6.054 -14.992 -4.578 1.00 91.12 105 SER A O 1
ATOM 824 N N . PRO A 1 106 ? -8.204 -15.033 -5.254 1.00 95.06 106 PRO A N 1
ATOM 825 C CA . PRO A 1 106 ? -8.297 -13.589 -5.469 1.00 95.06 106 PRO A CA 1
ATOM 826 C C . PRO A 1 106 ? -8.206 -12.811 -4.149 1.00 95.06 106 PRO A C 1
ATOM 828 O O . PRO A 1 106 ? -8.745 -13.265 -3.140 1.00 95.06 106 PRO A O 1
ATOM 831 N N . LEU A 1 107 ? -7.611 -11.616 -4.152 1.00 94.75 107 LEU A N 1
ATOM 832 C CA . LEU A 1 107 ? -7.533 -10.756 -2.961 1.00 94.75 107 LEU A CA 1
ATOM 833 C C . LEU A 1 107 ? -8.911 -10.362 -2.416 1.00 94.75 107 LEU A C 1
ATOM 835 O O . LEU A 1 107 ? -9.103 -10.284 -1.205 1.00 94.75 107 LEU A O 1
ATOM 839 N N . GLY A 1 108 ? -9.893 -10.159 -3.297 1.00 92.56 108 GLY A N 1
ATOM 840 C CA . GLY A 1 108 ? -11.273 -9.870 -2.906 1.00 92.56 108 GLY A CA 1
ATOM 841 C C . GLY A 1 108 ? -12.001 -11.053 -2.255 1.00 92.56 108 GLY A C 1
ATOM 842 O O . GLY A 1 108 ? -13.110 -10.881 -1.752 1.00 92.56 108 GLY A O 1
ATOM 843 N N . TYR A 1 109 ? -11.415 -12.255 -2.250 1.00 92.56 109 TYR A N 1
ATOM 844 C CA . TYR A 1 109 ? -12.025 -13.418 -1.616 1.00 92.56 109 TYR A CA 1
ATOM 845 C C . TYR A 1 109 ? -12.102 -13.233 -0.096 1.00 92.56 109 TYR A C 1
ATOM 847 O O . TYR A 1 109 ? -11.103 -12.933 0.562 1.00 92.56 109 TYR A O 1
ATOM 855 N N . ARG A 1 110 ? -13.300 -13.449 0.470 1.00 91.38 110 ARG A N 1
ATOM 856 C CA . ARG A 1 110 ? -13.608 -13.233 1.899 1.00 91.38 110 ARG A CA 1
ATOM 857 C C . ARG A 1 110 ? -13.311 -11.799 2.375 1.00 91.38 110 ARG A C 1
ATOM 859 O O . ARG A 1 110 ? -13.003 -11.600 3.549 1.00 91.38 110 ARG A O 1
ATOM 866 N N . CYS A 1 111 ? -13.390 -10.832 1.467 1.00 93.94 111 CYS A N 1
ATOM 867 C CA . CYS A 1 111 ? -13.372 -9.401 1.750 1.00 93.94 111 CYS A CA 1
ATOM 868 C C . CYS A 1 111 ? -14.766 -8.821 1.472 1.00 93.94 111 CYS A C 1
ATOM 870 O O . CYS A 1 111 ? -15.574 -9.435 0.774 1.00 93.94 111 CYS A O 1
ATOM 872 N N . LEU A 1 112 ? -15.055 -7.634 1.998 1.00 93.31 112 LEU A N 1
ATOM 873 C CA . LEU A 1 112 ? -16.270 -6.896 1.666 1.00 93.31 112 LEU A CA 1
ATOM 874 C C . LEU A 1 112 ? -16.313 -6.572 0.169 1.00 93.31 112 LEU A C 1
ATOM 876 O O . LEU A 1 112 ? -15.281 -6.333 -0.458 1.00 93.31 112 LEU A O 1
ATOM 880 N N . ASP A 1 113 ? -17.509 -6.534 -0.416 1.00 89.81 113 ASP A N 1
ATOM 881 C CA . ASP A 1 113 ? -17.695 -6.209 -1.839 1.00 89.81 113 ASP A CA 1
ATOM 882 C C . ASP A 1 113 ? -17.585 -4.720 -2.152 1.00 89.81 113 ASP A C 1
ATOM 884 O O . ASP A 1 113 ? -17.153 -4.337 -3.239 1.00 89.81 113 ASP A O 1
ATOM 888 N N . LYS A 1 114 ? -17.949 -3.885 -1.185 1.00 89.56 114 LYS A N 1
ATOM 889 C CA . LYS A 1 114 ? -17.935 -2.430 -1.292 1.00 89.56 114 LYS A CA 1
ATOM 890 C C . LYS A 1 114 ? -17.691 -1.813 0.074 1.00 89.56 114 LYS A C 1
ATOM 892 O O . LYS A 1 114 ? -18.024 -2.428 1.091 1.00 89.56 114 LYS A O 1
ATOM 897 N N . LEU A 1 115 ? -17.168 -0.593 0.078 1.00 89.88 115 LEU A N 1
ATOM 898 C CA . LEU A 1 115 ? -17.103 0.207 1.290 1.00 89.88 115 LEU A CA 1
ATOM 899 C C . LEU A 1 115 ? -18.542 0.481 1.775 1.00 89.88 115 LEU A C 1
ATOM 901 O O . LEU A 1 115 ? -19.410 0.823 0.962 1.00 89.88 115 LEU A O 1
ATOM 905 N N . PRO A 1 116 ? -18.860 0.256 3.063 1.00 89.81 116 PRO A N 1
ATOM 906 C CA . PRO A 1 116 ? -20.144 0.669 3.605 1.00 89.81 116 PRO A CA 1
ATOM 907 C C . PRO A 1 116 ? -20.249 2.197 3.598 1.00 89.81 116 PRO A C 1
ATOM 909 O O . PRO A 1 116 ? -19.250 2.906 3.532 1.00 89.81 116 PRO A O 1
ATOM 912 N N . ASN A 1 117 ? -21.470 2.720 3.697 1.00 87.94 117 ASN A N 1
ATOM 913 C CA . ASN A 1 117 ? -21.658 4.162 3.787 1.00 87.94 117 ASN A CA 1
ATOM 914 C C . ASN A 1 117 ? -21.132 4.678 5.138 1.00 87.94 117 ASN A C 1
ATOM 916 O O . ASN A 1 117 ? -21.802 4.523 6.157 1.00 87.94 117 ASN A O 1
ATOM 920 N N . LEU A 1 118 ? -19.951 5.294 5.115 1.00 84.75 118 LEU A N 1
ATOM 921 C CA . LEU A 1 118 ? -19.291 5.912 6.269 1.00 84.75 118 LEU A CA 1
ATOM 922 C C . LEU A 1 118 ? -19.782 7.349 6.548 1.00 84.75 118 LEU A C 1
ATOM 924 O O . LEU A 1 118 ? -19.258 8.020 7.429 1.00 84.75 118 LEU A O 1
ATOM 928 N N . GLY A 1 119 ? -20.760 7.856 5.784 1.00 84.69 119 GLY A N 1
ATOM 929 C CA . GLY A 1 119 ? -21.190 9.258 5.849 1.00 84.69 119 GLY A CA 1
ATOM 930 C C . GLY A 1 119 ? -20.233 10.233 5.155 1.00 84.69 119 GLY A C 1
ATOM 931 O O . GLY A 1 119 ? -20.352 11.442 5.340 1.00 84.69 119 GLY A O 1
ATOM 932 N N . LEU A 1 120 ? -19.297 9.711 4.359 1.00 83.94 120 LEU A N 1
ATOM 933 C CA . LEU A 1 120 ? -18.307 10.492 3.625 1.00 83.94 120 LEU A CA 1
ATOM 934 C C . LEU A 1 120 ? -18.925 11.232 2.425 1.00 83.94 120 LEU A C 1
ATOM 936 O O . LEU A 1 120 ? -19.822 10.691 1.767 1.00 83.94 120 LEU A O 1
ATOM 940 N N . PRO A 1 121 ? -18.404 12.424 2.073 1.00 87.69 121 PRO A N 1
ATOM 941 C CA . PRO A 1 121 ? -18.632 13.035 0.767 1.00 87.69 121 PRO A CA 1
ATOM 942 C C . PRO A 1 121 ? -18.303 12.067 -0.382 1.00 87.69 121 PRO A C 1
ATOM 944 O O . PRO A 1 121 ? -17.441 11.198 -0.252 1.00 87.69 121 PRO A O 1
ATOM 947 N N . SER A 1 122 ? -18.989 12.190 -1.521 1.00 87.69 122 SER A N 1
ATOM 948 C CA . SER A 1 122 ? -18.885 11.214 -2.621 1.00 87.69 122 SER A CA 1
ATOM 949 C C . SER A 1 122 ? -17.487 11.115 -3.242 1.00 87.69 122 SER A C 1
ATOM 951 O O . SER A 1 122 ? -17.065 10.039 -3.667 1.00 87.69 122 SER A O 1
ATOM 953 N N . ASP A 1 123 ? -16.780 12.238 -3.318 1.00 87.31 123 ASP A N 1
ATOM 954 C CA . ASP A 1 123 ? -15.393 12.329 -3.772 1.00 87.31 123 ASP A CA 1
ATOM 955 C C . ASP A 1 123 ? -14.448 11.621 -2.795 1.00 87.31 123 ASP A C 1
ATOM 957 O O . ASP A 1 123 ? -13.672 10.766 -3.215 1.00 87.31 123 ASP A O 1
ATOM 961 N N . VAL A 1 124 ? -14.593 11.870 -1.493 1.00 85.81 124 VAL A N 1
ATOM 962 C CA . VAL A 1 124 ? -13.778 11.218 -0.458 1.00 85.81 124 VAL A CA 1
ATOM 963 C C . VAL A 1 124 ? -14.067 9.722 -0.367 1.00 85.81 124 VAL A C 1
ATOM 965 O O . VAL A 1 124 ? -13.143 8.923 -0.253 1.00 85.81 124 VAL A O 1
ATOM 968 N N . HIS A 1 125 ? -15.331 9.315 -0.494 1.00 89.31 125 HIS A N 1
ATOM 969 C CA . HIS A 1 125 ? -15.701 7.902 -0.577 1.00 89.31 125 HIS A CA 1
ATOM 970 C C . HIS A 1 125 ? -15.016 7.219 -1.769 1.00 89.31 125 HIS A C 1
ATOM 972 O O . HIS A 1 125 ? -14.527 6.100 -1.646 1.00 89.31 125 HIS A O 1
ATOM 978 N N . SER A 1 126 ? -14.958 7.893 -2.921 1.00 88.50 126 SER A N 1
ATOM 979 C CA . SER A 1 126 ? -14.278 7.365 -4.110 1.00 88.50 126 SER A CA 1
ATOM 980 C C . SER A 1 126 ? -12.768 7.246 -3.890 1.00 88.50 126 SER A C 1
ATOM 982 O O . SER A 1 126 ? -12.169 6.262 -4.314 1.00 88.50 126 SER A O 1
ATOM 984 N N . THR A 1 127 ? -12.155 8.207 -3.195 1.00 87.19 127 THR A N 1
ATOM 985 C CA . THR A 1 127 ? -10.738 8.159 -2.808 1.00 87.19 127 THR A CA 1
ATOM 986 C C . THR A 1 127 ? -10.454 7.031 -1.815 1.00 87.19 127 THR A C 1
ATOM 988 O O . THR A 1 127 ? -9.472 6.313 -1.980 1.00 87.19 127 THR A O 1
ATOM 991 N N . ALA A 1 128 ? -11.330 6.821 -0.830 1.00 88.06 128 ALA A N 1
ATOM 992 C CA . ALA A 1 128 ? -11.194 5.752 0.156 1.00 88.06 128 ALA A CA 1
ATOM 993 C C . ALA A 1 128 ? -11.267 4.351 -0.482 1.00 88.06 128 ALA A C 1
ATOM 995 O O . ALA A 1 128 ? -10.565 3.442 -0.053 1.00 88.06 128 ALA A O 1
ATOM 996 N N . GLU A 1 129 ? -12.055 4.171 -1.549 1.00 89.88 129 GLU A N 1
ATOM 997 C CA . GLU A 1 129 ? -12.100 2.913 -2.317 1.00 89.88 129 GLU A CA 1
ATOM 998 C C . GLU A 1 129 ? -10.812 2.603 -3.105 1.00 89.88 129 GLU A C 1
ATOM 1000 O O . GLU A 1 129 ? -10.654 1.478 -3.596 1.00 89.88 129 GLU A O 1
ATOM 1005 N N . LEU A 1 130 ? -9.913 3.583 -3.250 1.00 90.75 130 LEU A N 1
ATOM 1006 C CA . LEU A 1 130 ? -8.599 3.417 -3.878 1.00 90.75 130 LEU A CA 1
ATOM 1007 C C . LEU A 1 130 ? -7.497 3.066 -2.874 1.00 90.75 130 LEU A C 1
ATOM 1009 O O . LEU A 1 130 ? -6.388 2.774 -3.310 1.00 90.75 130 LEU A O 1
ATOM 1013 N N . ILE A 1 131 ? -7.780 3.103 -1.569 1.00 93.00 131 ILE A N 1
ATOM 1014 C CA . ILE A 1 131 ? -6.826 2.684 -0.540 1.00 93.00 131 ILE A CA 1
ATOM 1015 C C . ILE A 1 131 ? -6.670 1.166 -0.607 1.00 93.00 131 ILE A C 1
ATOM 1017 O O . ILE A 1 131 ? -7.667 0.436 -0.612 1.00 93.00 131 ILE A O 1
ATOM 1021 N N . ASP A 1 132 ? -5.422 0.696 -0.644 1.00 94.94 132 ASP A N 1
ATOM 1022 C CA . ASP A 1 132 ? -5.081 -0.694 -0.965 1.00 94.94 132 ASP A CA 1
ATOM 1023 C C . ASP A 1 132 ? -5.799 -1.715 -0.083 1.00 94.94 132 ASP A C 1
ATOM 1025 O O . ASP A 1 132 ? -6.384 -2.676 -0.596 1.00 94.94 132 ASP A O 1
ATOM 1029 N N . VAL A 1 133 ? -5.766 -1.512 1.237 1.00 96.62 133 VAL A N 1
ATOM 1030 C CA . VAL A 1 133 ? -6.476 -2.358 2.200 1.00 96.62 133 VAL A CA 1
ATOM 1031 C C . VAL A 1 133 ? -7.098 -1.506 3.302 1.00 96.62 133 VAL A C 1
ATOM 1033 O O . VAL A 1 133 ? -6.433 -0.679 3.923 1.00 96.62 133 VAL A O 1
ATOM 1036 N N . LEU A 1 134 ? -8.367 -1.769 3.605 1.00 95.56 134 LEU A N 1
ATOM 1037 C CA . LEU A 1 134 ? -9.081 -1.203 4.748 1.00 95.56 134 LEU A CA 1
ATOM 1038 C C . LEU A 1 134 ? -9.543 -2.319 5.683 1.00 95.56 134 LEU A C 1
ATOM 1040 O O . LEU A 1 134 ? -10.022 -3.366 5.237 1.00 95.56 134 LEU A O 1
ATOM 1044 N N . TRP A 1 135 ? -9.426 -2.089 6.987 1.00 95.69 135 TRP A N 1
ATOM 1045 C CA . TRP A 1 135 ? -10.036 -2.919 8.023 1.00 95.69 135 TRP A CA 1
ATOM 1046 C C . TRP A 1 135 ? -11.198 -2.161 8.642 1.00 95.69 135 TRP A C 1
ATOM 1048 O O . TRP A 1 135 ? -11.062 -0.984 8.969 1.00 95.69 135 TRP A O 1
ATOM 1058 N N . LEU A 1 136 ? -12.330 -2.834 8.820 1.00 93.62 136 LEU A N 1
ATOM 1059 C CA . LEU A 1 136 ? -13.546 -2.268 9.384 1.00 93.62 136 LEU A CA 1
ATOM 1060 C C . LEU A 1 136 ? -14.014 -3.081 10.588 1.00 93.62 136 LEU A C 1
ATOM 1062 O O . LEU A 1 136 ? -13.887 -4.311 10.635 1.00 93.62 136 LEU A O 1
ATOM 1066 N N . HIS A 1 137 ? -14.587 -2.383 11.564 1.00 92.44 137 HIS A N 1
ATOM 1067 C CA . HIS A 1 137 ? -15.249 -3.025 12.690 1.00 92.44 137 HIS A CA 1
ATOM 1068 C C . HIS A 1 137 ? -16.478 -3.803 12.208 1.00 92.44 137 HIS A C 1
ATOM 1070 O O . HIS A 1 137 ? -17.294 -3.312 11.427 1.00 92.44 137 HIS A O 1
ATOM 1076 N N . LYS A 1 138 ? -16.629 -5.042 12.686 1.00 89.00 138 LYS A N 1
ATOM 1077 C CA . LYS A 1 138 ? -17.747 -5.899 12.281 1.00 89.00 138 LYS A CA 1
ATOM 1078 C C . LYS A 1 138 ? -19.080 -5.244 12.600 1.00 89.00 138 LYS A C 1
ATOM 1080 O O . LYS A 1 138 ? -19.347 -4.916 13.751 1.00 89.00 138 LYS A O 1
ATOM 1085 N N . ARG A 1 139 ? -19.959 -5.186 11.594 1.00 83.50 139 ARG A N 1
ATOM 1086 C CA . ARG A 1 139 ? -21.326 -4.630 11.697 1.00 83.50 139 ARG A CA 1
ATOM 1087 C C . ARG A 1 139 ? -21.373 -3.135 12.033 1.00 83.50 139 ARG A C 1
ATOM 1089 O O . ARG A 1 139 ? -22.449 -2.625 12.337 1.00 83.50 139 ARG A O 1
ATOM 1096 N N . GLU A 1 140 ? -20.248 -2.439 11.930 1.00 83.69 140 GLU A N 1
ATOM 1097 C CA . GLU A 1 140 ? -20.142 -1.005 12.158 1.00 83.69 140 GLU A CA 1
ATOM 1098 C C . GLU A 1 140 ? -19.590 -0.337 10.897 1.00 83.69 140 GLU A C 1
ATOM 1100 O O . GLU A 1 140 ? -18.682 -0.841 10.240 1.00 83.69 140 GLU A O 1
ATOM 1105 N N . ALA A 1 141 ? -20.140 0.822 10.543 1.00 84.12 141 ALA A N 1
ATOM 1106 C CA . ALA A 1 141 ? -19.606 1.655 9.469 1.00 84.12 141 ALA A CA 1
ATOM 1107 C C . ALA A 1 141 ? -18.435 2.492 10.012 1.00 84.12 141 ALA A C 1
ATOM 1109 O O . ALA A 1 141 ? -18.495 3.719 10.014 1.00 84.12 141 ALA A O 1
ATOM 1110 N N . LYS A 1 142 ? -17.412 1.811 10.541 1.00 88.19 142 LYS A N 1
ATOM 1111 C CA . LYS A 1 142 ? -16.240 2.424 11.167 1.00 88.19 142 LYS A CA 1
ATOM 1112 C C . LYS A 1 142 ? -14.967 1.729 10.700 1.00 88.19 142 LYS A C 1
ATOM 1114 O O . LYS A 1 142 ? -14.897 0.495 10.695 1.00 88.19 142 LYS A O 1
ATOM 1119 N N . ILE A 1 143 ? -13.979 2.525 10.313 1.00 90.19 143 ILE A N 1
ATOM 1120 C CA . ILE A 1 143 ? -12.657 2.027 9.950 1.00 90.19 143 ILE A CA 1
ATOM 1121 C C . ILE A 1 143 ? -11.907 1.685 11.248 1.00 90.19 143 ILE A C 1
ATOM 1123 O O . ILE A 1 143 ? -12.178 2.225 12.311 1.00 90.19 143 ILE A O 1
ATOM 1127 N N . ALA A 1 144 ? -11.058 0.669 11.189 1.00 92.00 144 ALA A N 1
ATOM 1128 C CA . ALA A 1 144 ? -10.142 0.307 12.264 1.00 92.00 144 ALA A CA 1
ATOM 1129 C C . ALA A 1 144 ? -8.704 0.623 11.852 1.00 92.00 144 ALA A C 1
ATOM 1131 O O . ALA A 1 144 ? -7.932 1.155 12.642 1.00 92.00 144 ALA A O 1
ATOM 1132 N N . CYS A 1 145 ? -8.346 0.298 10.607 1.00 93.88 145 CYS A N 1
ATOM 1133 C CA . CYS A 1 145 ? -7.052 0.618 10.015 1.00 93.88 145 CYS A CA 1
ATOM 1134 C C . CYS A 1 145 ? -7.184 0.866 8.516 1.00 93.88 145 CYS A C 1
ATOM 1136 O O . CYS A 1 145 ? -8.039 0.270 7.852 1.00 93.88 145 CYS A O 1
ATOM 1138 N N . ALA A 1 146 ? -6.268 1.664 7.980 1.00 94.44 146 ALA A N 1
ATOM 1139 C CA . ALA A 1 146 ? -6.092 1.842 6.547 1.00 94.44 146 ALA A CA 1
ATOM 1140 C C . ALA A 1 146 ? -4.627 1.670 6.162 1.00 94.44 146 ALA A C 1
ATOM 1142 O O . ALA A 1 146 ? -3.735 2.162 6.858 1.00 94.44 146 ALA A O 1
ATOM 1143 N N . PHE A 1 147 ? -4.391 0.968 5.059 1.00 95.75 147 PHE A N 1
ATOM 1144 C CA . PHE A 1 147 ? -3.059 0.609 4.601 1.00 95.75 147 PHE A CA 1
ATOM 1145 C C . PHE A 1 147 ? -2.887 1.002 3.147 1.00 95.75 147 PHE A C 1
ATOM 1147 O O . PHE A 1 147 ? -3.649 0.552 2.292 1.00 95.75 147 PHE A O 1
ATOM 1154 N N . GLU A 1 148 ? -1.835 1.766 2.887 1.00 94.62 148 GLU A N 1
ATOM 1155 C CA . GLU A 1 148 ? -1.365 2.054 1.540 1.00 94.62 148 GLU A CA 1
ATOM 1156 C C . GLU A 1 148 ? -0.072 1.277 1.285 1.00 94.62 148 GLU A C 1
ATOM 1158 O O . GLU A 1 148 ? 0.920 1.456 1.995 1.00 94.62 148 GLU A O 1
ATOM 1163 N N . VAL A 1 149 ? -0.080 0.383 0.303 1.00 94.19 149 VAL A N 1
ATOM 1164 C CA . VAL A 1 149 ? 1.019 -0.526 -0.021 1.00 94.19 149 VAL A CA 1
ATOM 1165 C C . VAL A 1 149 ? 1.865 0.093 -1.131 1.00 94.19 149 VAL A C 1
ATOM 1167 O O . VAL A 1 149 ? 1.573 0.030 -2.320 1.00 94.19 149 VAL A O 1
ATOM 1170 N N . GLU A 1 150 ? 2.988 0.682 -0.748 1.00 88.12 150 GLU A N 1
ATOM 1171 C CA . GLU A 1 150 ? 3.833 1.431 -1.664 1.00 88.12 150 GLU A CA 1
ATOM 1172 C C . GLU A 1 150 ? 4.784 0.531 -2.465 1.00 88.12 150 GLU A C 1
ATOM 1174 O O . GLU A 1 150 ? 5.593 -0.227 -1.922 1.00 88.12 150 GLU A O 1
ATOM 1179 N N . LYS A 1 151 ? 4.721 0.676 -3.796 1.00 78.69 151 LYS A N 1
ATOM 1180 C CA . LYS A 1 151 ? 5.566 -0.019 -4.788 1.00 78.69 151 LYS A CA 1
ATOM 1181 C C . LYS A 1 151 ? 6.569 0.941 -5.436 1.00 78.69 151 LYS A C 1
ATOM 1183 O O . LYS A 1 151 ? 7.472 1.424 -4.756 1.00 78.69 151 LYS A O 1
ATOM 1188 N N . SER A 1 152 ? 6.391 1.248 -6.718 1.00 62.12 152 SER A N 1
ATOM 1189 C CA . SER A 1 152 ? 7.002 2.354 -7.473 1.00 62.12 152 SER A CA 1
ATOM 1190 C C . SER A 1 152 ? 6.063 3.564 -7.621 1.00 62.12 152 SER A C 1
ATOM 1192 O O . SER A 1 152 ? 6.404 4.561 -8.258 1.00 62.12 152 SER A O 1
ATOM 1194 N N . THR A 1 153 ? 4.877 3.498 -7.012 1.00 68.19 153 THR A N 1
ATOM 1195 C CA . THR A 1 153 ? 3.929 4.608 -6.879 1.00 68.19 153 THR A CA 1
ATOM 1196 C C . THR A 1 153 ? 4.477 5.722 -5.983 1.00 68.19 153 THR A C 1
ATOM 1198 O O . THR A 1 153 ? 5.427 5.542 -5.211 1.00 68.19 153 THR A O 1
ATOM 1201 N N . SER A 1 154 ? 3.906 6.921 -6.126 1.00 81.12 154 SER A N 1
ATOM 1202 C CA . SER A 1 154 ? 4.297 8.068 -5.310 1.00 81.12 154 SER A CA 1
ATOM 1203 C C . SER A 1 154 ? 3.767 7.913 -3.885 1.00 81.12 154 SER A C 1
ATOM 1205 O O . SER A 1 154 ? 2.562 8.054 -3.678 1.00 81.12 154 SER A O 1
ATOM 1207 N N . ILE A 1 155 ? 4.682 7.758 -2.916 1.00 85.56 155 ILE A N 1
ATOM 1208 C CA . ILE A 1 155 ? 4.388 7.788 -1.469 1.00 85.56 155 ILE A CA 1
ATOM 1209 C C . ILE A 1 155 ? 3.531 9.002 -1.106 1.00 85.56 155 ILE A C 1
ATOM 1211 O O . ILE A 1 155 ? 2.639 8.927 -0.269 1.00 85.56 155 ILE A O 1
ATOM 1215 N N . TYR A 1 156 ? 3.782 10.139 -1.756 1.00 86.62 156 TYR A N 1
ATOM 1216 C CA . TYR A 1 156 ? 3.043 11.367 -1.495 1.00 86.62 156 TYR A CA 1
ATOM 1217 C C . TYR A 1 156 ? 1.554 11.247 -1.846 1.00 86.62 156 TYR A C 1
ATOM 1219 O O . TYR A 1 156 ? 0.708 11.745 -1.108 1.00 86.62 156 TYR A O 1
ATOM 1227 N N . SER A 1 157 ? 1.220 10.571 -2.948 1.00 86.81 157 SER A N 1
ATOM 1228 C CA . SER A 1 157 ? -0.176 10.326 -3.319 1.00 86.81 157 SER A CA 1
ATOM 1229 C C . SER A 1 157 ? -0.861 9.364 -2.352 1.00 86.81 157 SER A C 1
ATOM 1231 O O . SER A 1 157 ? -2.027 9.579 -2.038 1.00 86.81 157 SER A O 1
ATOM 1233 N N . GLY A 1 158 ? -0.144 8.348 -1.866 1.00 88.81 158 GLY A N 1
ATOM 1234 C CA . GLY A 1 158 ? -0.632 7.447 -0.825 1.00 88.81 158 GLY A CA 1
ATOM 1235 C C . GLY A 1 158 ? -0.966 8.180 0.473 1.00 88.81 158 GLY A C 1
ATOM 1236 O O . GLY A 1 158 ? -2.075 8.077 0.990 1.00 88.81 158 GLY A O 1
ATOM 1237 N N . ILE A 1 159 ? -0.039 9.024 0.938 1.00 89.38 159 ILE A N 1
ATOM 1238 C CA . ILE A 1 159 ? -0.242 9.893 2.106 1.00 89.38 159 ILE A CA 1
ATOM 1239 C C . ILE A 1 159 ? -1.490 10.768 1.934 1.00 89.38 159 ILE A C 1
ATOM 1241 O O . ILE A 1 159 ? -2.319 10.816 2.836 1.00 89.38 159 ILE A O 1
ATOM 1245 N N . LEU A 1 160 ? -1.647 11.425 0.779 1.00 88.00 160 LEU A N 1
ATOM 1246 C CA . LEU A 1 160 ? -2.805 12.283 0.509 1.00 88.00 160 LEU A CA 1
ATOM 1247 C C . LEU A 1 160 ? -4.130 11.518 0.580 1.00 88.00 160 LEU A C 1
ATOM 1249 O O . LEU A 1 160 ? -5.061 12.014 1.200 1.00 88.00 160 LEU A O 1
ATOM 1253 N N . ARG A 1 161 ? -4.212 10.303 0.018 1.00 88.50 161 ARG A N 1
ATOM 1254 C CA . ARG A 1 161 ? -5.434 9.480 0.101 1.00 88.50 161 ARG A CA 1
ATOM 1255 C C . ARG A 1 161 ? -5.820 9.172 1.545 1.00 88.50 161 ARG A C 1
ATOM 1257 O O . ARG A 1 161 ? -6.993 9.280 1.899 1.00 88.50 161 ARG A O 1
ATOM 1264 N N . LEU A 1 162 ? -4.835 8.816 2.372 1.00 89.88 162 LEU A N 1
ATOM 1265 C CA . LEU A 1 162 ? -5.047 8.546 3.794 1.00 89.88 162 LEU A CA 1
ATOM 1266 C C . LEU A 1 162 ? -5.500 9.808 4.543 1.00 89.88 162 LEU A C 1
ATOM 1268 O O . LEU A 1 162 ? -6.437 9.740 5.335 1.00 89.88 162 LEU A O 1
ATOM 1272 N N . THR A 1 163 ? -4.873 10.956 4.271 1.00 87.00 163 THR A N 1
ATOM 1273 C CA . THR A 1 163 ? -5.225 12.239 4.897 1.00 87.00 163 THR A CA 1
ATOM 1274 C C . THR A 1 163 ? -6.614 12.730 4.483 1.00 87.00 163 THR A C 1
ATOM 1276 O O . THR A 1 163 ? -7.399 13.102 5.350 1.00 87.00 163 THR A O 1
ATOM 1279 N N . ASP A 1 164 ? -6.953 12.693 3.190 1.00 86.06 164 ASP A N 1
ATOM 1280 C CA . ASP A 1 164 ? -8.256 13.145 2.679 1.00 86.06 164 ASP A CA 1
ATOM 1281 C C . ASP A 1 164 ? -9.413 12.335 3.290 1.00 86.06 164 ASP A C 1
ATOM 1283 O O . ASP A 1 164 ? -10.464 12.886 3.639 1.00 86.06 164 ASP A O 1
ATOM 1287 N N . MET A 1 165 ? -9.208 11.022 3.444 1.00 86.88 165 MET A N 1
ATOM 1288 C CA . MET A 1 165 ? -10.167 10.137 4.098 1.00 86.88 165 MET A CA 1
ATOM 1289 C C . MET A 1 165 ? -10.308 10.462 5.589 1.00 86.88 165 MET A C 1
ATOM 1291 O O . MET A 1 165 ? -11.431 10.639 6.058 1.00 86.88 165 MET A O 1
ATOM 1295 N N . GLU A 1 166 ? -9.198 10.546 6.327 1.00 86.12 166 GLU A N 1
ATOM 1296 C CA . GLU A 1 166 ? -9.214 10.792 7.774 1.00 86.12 166 GLU A CA 1
ATOM 1297 C C . GLU A 1 166 ? -9.889 12.118 8.122 1.00 86.12 166 GLU A C 1
ATOM 1299 O O . GLU A 1 166 ? -10.794 12.140 8.952 1.00 86.12 166 GLU A O 1
ATOM 1304 N N . SER A 1 167 ? -9.557 13.189 7.397 1.00 82.94 167 SER A N 1
ATOM 1305 C CA . SER A 1 167 ? -10.105 14.528 7.645 1.00 82.94 167 SER A CA 1
ATOM 1306 C C . SER A 1 167 ? -11.618 14.633 7.418 1.00 82.94 167 SER A C 1
ATOM 1308 O O . SER A 1 167 ? -12.237 15.627 7.801 1.00 82.94 167 SER A O 1
ATOM 1310 N N . SER A 1 168 ? -12.224 13.626 6.786 1.00 82.06 168 SER A N 1
ATOM 1311 C CA . SER A 1 168 ? -13.651 13.586 6.465 1.00 82.06 168 SER A CA 1
ATOM 1312 C C . SER A 1 168 ? -14.454 12.635 7.356 1.00 82.06 168 SER A C 1
ATOM 1314 O O . SER A 1 168 ? -15.684 12.613 7.262 1.00 82.06 168 SER A O 1
ATOM 1316 N N . LEU A 1 169 ? -13.795 11.841 8.206 1.00 78.88 169 LEU A N 1
ATOM 1317 C CA . LEU A 1 169 ? -14.461 10.898 9.102 1.00 78.88 169 LEU A CA 1
ATOM 1318 C C . LEU A 1 169 ? -14.870 11.571 10.424 1.00 78.88 169 LEU A C 1
ATOM 1320 O O . LEU A 1 169 ? -14.144 12.404 10.967 1.00 78.88 169 LEU A O 1
ATOM 1324 N N . PRO A 1 170 ? -16.038 11.215 10.988 1.00 66.38 170 PRO A N 1
ATOM 1325 C CA . PRO A 1 170 ? -16.458 11.706 12.293 1.00 66.38 170 PRO A CA 1
ATOM 1326 C C . PRO A 1 170 ? -15.706 10.961 13.409 1.00 66.38 170 PRO A C 1
ATOM 1328 O O . PRO A 1 170 ? -16.196 9.978 13.961 1.00 66.38 170 PRO A O 1
ATOM 1331 N N . GLY A 1 171 ? -14.508 11.431 13.750 1.00 65.06 171 GLY A N 1
ATOM 1332 C CA . GLY A 1 171 ? -13.656 10.849 14.790 1.00 65.06 171 GLY A CA 1
ATOM 1333 C C . GLY A 1 171 ? -12.187 10.851 14.378 1.00 65.06 171 GLY A C 1
ATOM 1334 O O . GLY A 1 171 ? -11.866 11.202 13.252 1.00 65.06 171 GLY A O 1
ATOM 1335 N N . ARG A 1 172 ? -11.296 10.470 15.295 1.00 62.03 172 ARG A N 1
ATOM 1336 C CA . ARG A 1 172 ? -9.888 10.223 14.965 1.00 62.03 172 ARG A CA 1
ATOM 1337 C C . ARG A 1 172 ? -9.721 8.746 14.671 1.00 62.03 172 ARG A C 1
ATOM 1339 O O . ARG A 1 172 ? -9.990 7.919 15.541 1.00 62.03 172 ARG A O 1
ATOM 1346 N N . GLU A 1 173 ? -9.333 8.427 13.447 1.00 62.75 173 GLU A N 1
ATOM 1347 C CA . GLU A 1 173 ? -8.863 7.087 13.115 1.00 62.75 173 GLU A CA 1
ATOM 1348 C C . GLU A 1 173 ? -7.367 7.026 13.445 1.00 62.75 173 GLU A C 1
ATOM 1350 O O . GLU A 1 173 ? -6.549 7.695 12.818 1.00 62.75 173 GLU A O 1
ATOM 1355 N N . ASP A 1 174 ? -6.996 6.244 14.458 1.00 63.41 174 ASP A N 1
ATOM 1356 C CA . ASP A 1 174 ? -5.657 6.311 15.066 1.00 63.41 174 ASP A CA 1
ATOM 1357 C C . ASP A 1 174 ? -4.577 5.494 14.313 1.00 63.41 174 ASP A C 1
ATOM 1359 O O . ASP A 1 174 ? -3.405 5.464 14.718 1.00 63.41 174 ASP A O 1
ATOM 1363 N N . HIS A 1 175 ? -4.954 4.807 13.224 1.00 82.31 175 HIS A N 1
ATOM 1364 C CA . HIS A 1 175 ? -4.175 3.698 12.657 1.00 82.31 175 HIS A CA 1
ATOM 1365 C C . HIS A 1 175 ? -4.122 3.691 11.122 1.00 82.31 175 HIS A C 1
ATOM 1367 O O . HIS A 1 175 ? -4.638 2.796 10.447 1.00 82.31 175 HIS A O 1
ATOM 1373 N N . LEU A 1 176 ? -3.450 4.699 10.572 1.00 91.19 176 LEU A N 1
ATOM 1374 C CA . LEU A 1 176 ? -3.146 4.812 9.146 1.00 91.19 176 LEU A CA 1
ATOM 1375 C C . LEU A 1 176 ? -1.690 4.421 8.908 1.00 91.19 176 LEU A C 1
ATOM 1377 O O . LEU A 1 176 ? -0.788 4.945 9.569 1.00 91.19 176 LEU A O 1
ATOM 1381 N N . TYR A 1 177 ? -1.456 3.513 7.965 1.00 94.12 177 TYR A N 1
ATOM 1382 C CA . TYR A 1 177 ? -0.134 2.953 7.724 1.00 94.12 177 TYR A CA 1
ATOM 1383 C C . TYR A 1 177 ? 0.265 3.030 6.254 1.00 94.12 177 TYR A C 1
ATOM 1385 O O . TYR A 1 177 ? -0.443 2.551 5.372 1.00 94.12 177 TYR A O 1
ATOM 1393 N N . LEU A 1 178 ? 1.464 3.548 6.005 1.00 94.75 178 LEU A N 1
ATOM 1394 C CA . LEU A 1 178 ? 2.193 3.249 4.777 1.00 94.75 178 LEU A CA 1
ATOM 1395 C C . LEU A 1 178 ? 2.892 1.905 4.948 1.00 94.75 178 LEU A C 1
ATOM 1397 O O . LEU A 1 178 ? 3.570 1.681 5.947 1.00 94.75 178 LEU A O 1
ATOM 1401 N N . VAL A 1 179 ? 2.779 1.012 3.982 1.00 95.75 179 VAL A N 1
ATOM 1402 C CA . VAL A 1 179 ? 3.457 -0.279 4.010 1.00 95.75 179 VAL A CA 1
ATOM 1403 C C . VAL A 1 179 ? 4.397 -0.326 2.818 1.00 95.75 179 VAL A C 1
ATOM 1405 O O . VAL A 1 179 ? 3.948 -0.183 1.688 1.00 95.75 179 VAL A O 1
ATOM 1408 N N . ALA A 1 180 ? 5.701 -0.486 3.034 1.00 94.12 180 ALA A N 1
ATOM 1409 C CA . ALA A 1 180 ? 6.686 -0.359 1.955 1.00 94.12 180 ALA A CA 1
ATOM 1410 C C . ALA A 1 180 ? 7.923 -1.236 2.181 1.00 94.12 180 ALA A C 1
ATOM 1412 O O . ALA A 1 180 ? 8.200 -1.616 3.318 1.00 94.12 180 ALA A O 1
ATOM 1413 N N . PRO A 1 181 ? 8.725 -1.530 1.142 1.00 93.38 181 PRO A N 1
ATOM 1414 C CA . PRO A 1 181 ? 9.980 -2.250 1.333 1.00 93.38 181 PRO A CA 1
ATOM 1415 C C . PRO A 1 181 ? 11.024 -1.363 2.027 1.00 93.38 181 PRO A C 1
ATOM 1417 O O . PRO A 1 181 ? 11.092 -0.161 1.750 1.00 93.38 181 PRO A O 1
ATOM 1420 N N . SER A 1 182 ? 11.918 -1.953 2.829 1.00 92.88 182 SER A N 1
ATOM 1421 C CA . SER A 1 182 ? 12.969 -1.231 3.578 1.00 92.88 182 SER A CA 1
ATOM 1422 C C . SER A 1 182 ? 13.818 -0.291 2.716 1.00 92.88 182 SER A C 1
ATOM 1424 O O . SER A 1 182 ? 14.251 0.765 3.172 1.00 92.88 182 SER A O 1
ATOM 1426 N N . LYS A 1 183 ? 14.003 -0.602 1.423 1.00 92.19 183 LYS A N 1
ATOM 1427 C CA . LYS A 1 183 ? 14.709 0.275 0.466 1.00 92.19 183 LYS A CA 1
ATOM 1428 C C . LYS A 1 183 ? 14.093 1.682 0.332 1.00 92.19 183 LYS A C 1
ATOM 1430 O O . LYS A 1 183 ? 14.798 2.598 -0.082 1.00 92.19 183 LYS A O 1
ATOM 1435 N N . ARG A 1 184 ? 12.801 1.854 0.648 1.00 90.88 184 ARG A N 1
ATOM 1436 C CA . ARG A 1 184 ? 12.058 3.128 0.558 1.00 90.88 184 ARG A CA 1
ATOM 1437 C C . ARG A 1 184 ? 11.866 3.832 1.903 1.00 90.88 184 ARG A C 1
ATOM 1439 O O . ARG A 1 184 ? 11.314 4.927 1.929 1.00 90.88 184 ARG A O 1
ATOM 1446 N N . GLU A 1 185 ? 12.353 3.265 3.004 1.00 92.69 185 GLU A N 1
ATOM 1447 C CA . GLU A 1 185 ? 12.157 3.813 4.354 1.00 92.69 185 GLU A CA 1
ATOM 1448 C C . GLU A 1 185 ? 12.605 5.278 4.464 1.00 92.69 185 GLU A C 1
ATOM 1450 O O . GLU A 1 185 ? 11.874 6.127 4.970 1.00 92.69 185 GLU A O 1
ATOM 1455 N N . LYS A 1 186 ? 13.776 5.609 3.907 1.00 92.25 186 LYS A N 1
ATOM 1456 C CA . LYS A 1 186 ? 14.283 6.987 3.901 1.00 92.25 186 LYS A CA 1
ATOM 1457 C C . LYS A 1 186 ? 13.332 7.956 3.190 1.00 92.25 186 LYS A C 1
ATOM 1459 O O . LYS A 1 186 ? 13.102 9.049 3.692 1.00 92.25 186 LYS A O 1
ATOM 1464 N N . GLU A 1 187 ? 12.773 7.552 2.051 1.00 91.12 187 GLU A N 1
ATOM 1465 C CA . GLU A 1 187 ? 11.830 8.370 1.278 1.00 91.12 187 GLU A CA 1
ATOM 1466 C C . GLU A 1 187 ? 10.545 8.624 2.077 1.00 91.12 187 GLU A C 1
ATOM 1468 O O . GLU A 1 187 ? 10.061 9.753 2.119 1.00 91.12 187 GLU A O 1
ATOM 1473 N N . ILE A 1 188 ? 10.037 7.599 2.771 1.00 91.19 188 ILE A N 1
ATOM 1474 C CA . ILE A 1 188 ? 8.879 7.715 3.668 1.00 91.19 188 ILE A CA 1
ATOM 1475 C C . ILE A 1 188 ? 9.167 8.706 4.789 1.00 91.19 188 ILE A C 1
ATOM 1477 O O . ILE A 1 188 ? 8.393 9.638 4.999 1.00 91.19 188 ILE A O 1
ATOM 1481 N N . ILE A 1 189 ? 10.296 8.539 5.479 1.00 90.94 189 ILE A N 1
ATOM 1482 C CA . ILE A 1 189 ? 10.702 9.425 6.572 1.00 90.94 189 ILE A CA 1
ATOM 1483 C C . ILE A 1 189 ? 10.820 10.870 6.075 1.00 90.94 189 ILE A C 1
ATOM 1485 O O . ILE A 1 189 ? 10.336 11.786 6.739 1.00 90.94 189 ILE A O 1
ATOM 1489 N N . ASP A 1 190 ? 11.432 11.088 4.911 1.00 90.50 190 ASP A N 1
ATOM 1490 C CA . ASP A 1 190 ? 11.593 12.421 4.329 1.00 90.50 190 ASP A CA 1
ATOM 1491 C C . ASP A 1 190 ? 10.234 13.060 3.981 1.00 90.50 190 ASP A C 1
ATOM 149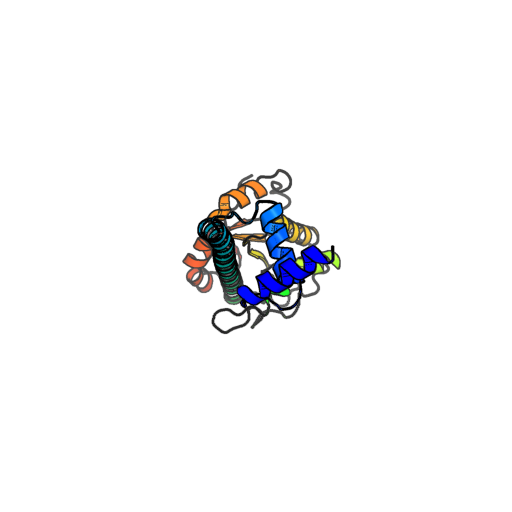3 O O . ASP A 1 190 ? 10.054 14.261 4.196 1.00 90.50 190 ASP A O 1
ATOM 1497 N N . GLN A 1 191 ? 9.251 12.281 3.506 1.00 89.19 191 GLN A N 1
ATOM 1498 C CA . GLN A 1 191 ? 7.889 12.783 3.280 1.00 89.19 191 GLN A CA 1
ATOM 1499 C C . GLN A 1 191 ? 7.160 13.090 4.591 1.00 89.19 191 GLN A C 1
ATOM 1501 O O . GLN A 1 191 ? 6.601 14.177 4.721 1.00 89.19 191 GLN A O 1
ATOM 1506 N N . LEU A 1 192 ? 7.191 12.185 5.571 1.00 87.12 192 LEU A N 1
ATOM 1507 C CA . LEU A 1 192 ? 6.484 12.346 6.849 1.00 87.12 192 LEU A CA 1
ATOM 1508 C C . LEU A 1 192 ? 7.066 13.467 7.724 1.00 87.12 192 LEU A C 1
ATOM 1510 O O . LEU A 1 192 ? 6.345 14.069 8.513 1.00 87.12 192 LEU A O 1
ATOM 1514 N N . LYS A 1 193 ? 8.346 13.812 7.549 1.00 87.69 193 LYS A N 1
ATOM 1515 C CA . LYS A 1 193 ? 8.988 14.963 8.210 1.00 87.69 193 LYS A CA 1
ATOM 1516 C C . LYS A 1 193 ? 8.537 16.324 7.681 1.00 87.69 193 LYS A C 1
ATOM 1518 O O . LYS A 1 193 ? 8.934 17.352 8.227 1.00 87.69 193 LYS A O 1
ATOM 1523 N N . ARG A 1 194 ? 7.753 16.383 6.602 1.00 85.00 194 ARG A N 1
ATOM 1524 C CA . ARG A 1 194 ? 7.297 17.669 6.060 1.00 85.00 194 ARG A CA 1
ATOM 1525 C C . ARG A 1 194 ? 6.353 18.345 7.067 1.00 85.00 194 ARG A C 1
ATOM 1527 O O . ARG A 1 194 ? 5.464 17.675 7.584 1.00 85.00 194 ARG A O 1
ATOM 1534 N N . PRO A 1 195 ? 6.445 19.675 7.279 1.00 83.38 195 PRO A N 1
ATOM 1535 C CA . PRO A 1 195 ? 5.661 20.377 8.304 1.00 83.38 195 PRO A CA 1
ATOM 1536 C C . PRO A 1 195 ? 4.140 20.179 8.222 1.00 83.38 195 PRO A C 1
ATOM 1538 O O . PRO A 1 195 ? 3.448 20.249 9.230 1.00 83.38 195 PRO A O 1
ATOM 1541 N N . MET A 1 196 ? 3.612 19.926 7.021 1.00 78.88 196 MET A N 1
ATOM 1542 C CA . MET A 1 196 ? 2.193 19.628 6.807 1.00 78.88 196 MET A CA 1
ATOM 1543 C C . MET A 1 196 ? 1.741 18.332 7.498 1.00 78.88 196 MET A C 1
ATOM 1545 O O . MET A 1 196 ? 0.594 18.260 7.917 1.00 78.88 196 MET A O 1
ATOM 1549 N N . PHE A 1 197 ? 2.632 17.346 7.637 1.00 77.31 197 PHE A N 1
ATOM 1550 C CA . PHE A 1 197 ? 2.338 16.032 8.217 1.00 77.31 197 PHE A CA 1
ATOM 1551 C C . PHE A 1 197 ? 2.848 15.878 9.659 1.00 77.31 197 PHE A C 1
ATOM 1553 O O . PHE A 1 197 ? 2.509 14.908 10.328 1.00 77.31 197 PHE A O 1
ATOM 1560 N N . GLN A 1 198 ? 3.613 16.846 10.176 1.00 72.69 198 GLN A N 1
ATOM 1561 C CA . GLN A 1 198 ? 4.108 16.862 11.559 1.00 72.69 198 GLN A CA 1
ATOM 1562 C C . GLN A 1 198 ? 3.120 17.510 12.544 1.00 72.69 198 GLN A C 1
ATOM 1564 O O . GLN A 1 198 ? 3.513 18.295 13.405 1.00 72.69 198 GLN A O 1
ATOM 1569 N N . ARG A 1 199 ? 1.825 17.204 12.427 1.00 69.62 199 ARG A N 1
ATOM 1570 C CA . ARG A 1 199 ? 0.790 17.707 13.344 1.00 69.62 199 ARG A CA 1
ATOM 1571 C C . ARG A 1 199 ? 0.287 16.575 14.243 1.00 69.62 199 ARG A C 1
ATOM 1573 O O . ARG A 1 199 ? -0.798 16.054 13.999 1.00 69.62 199 ARG A O 1
ATOM 1580 N N . PRO A 1 200 ? 1.062 16.178 15.272 1.00 59.94 200 PRO A N 1
ATOM 1581 C CA . PRO A 1 200 ? 0.772 14.995 16.085 1.00 59.94 200 PRO A CA 1
ATOM 1582 C C . PRO A 1 200 ? -0.568 15.084 16.820 1.00 59.94 200 PRO A C 1
ATOM 1584 O O . PRO A 1 200 ? -1.205 14.060 17.050 1.00 59.94 200 PRO A O 1
ATOM 1587 N N . ASP A 1 201 ? -1.013 16.300 17.143 1.00 60.81 201 ASP A N 1
ATOM 1588 C CA . ASP A 1 201 ? -2.294 16.529 17.804 1.00 60.81 201 ASP A CA 1
ATOM 1589 C C . ASP A 1 201 ? -3.484 16.466 16.846 1.00 60.81 201 ASP A C 1
ATOM 1591 O O . ASP A 1 201 ? -4.609 16.474 17.329 1.00 60.81 201 ASP A O 1
ATOM 1595 N N . GLU A 1 202 ? -3.272 16.415 15.528 1.00 61.28 202 GLU A N 1
ATOM 1596 C CA . GLU A 1 202 ? -4.325 16.355 14.505 1.00 61.28 202 GLU A CA 1
ATOM 1597 C C . GLU A 1 202 ? -4.355 14.988 13.811 1.00 61.28 202 GLU A C 1
ATOM 1599 O O . GLU A 1 202 ? -5.440 14.470 13.586 1.00 61.28 202 GLU A O 1
ATOM 1604 N N . PHE A 1 203 ? -3.192 14.393 13.514 1.00 65.06 203 PHE A N 1
ATOM 1605 C CA . PHE A 1 203 ? -3.079 13.243 12.615 1.00 65.06 203 PHE A CA 1
ATOM 1606 C C . PHE A 1 203 ? -1.720 12.530 12.758 1.00 65.06 203 PHE A C 1
ATOM 1608 O O . PHE A 1 203 ? -0.681 13.181 12.883 1.00 65.06 203 PHE A O 1
ATOM 1615 N N . SER A 1 204 ? -1.686 11.191 12.698 1.00 76.06 204 SER A N 1
ATOM 1616 C CA . SER A 1 204 ? -0.429 10.422 12.733 1.00 76.06 204 SER A CA 1
ATOM 1617 C C . SER A 1 204 ? -0.457 9.241 11.762 1.00 76.06 204 SER A C 1
ATOM 1619 O O . SER A 1 204 ? -1.123 8.239 12.008 1.00 76.06 204 SER A O 1
ATOM 1621 N N . ILE A 1 205 ? 0.319 9.339 10.678 1.00 88.19 205 ILE A N 1
ATOM 1622 C CA . ILE A 1 205 ? 0.629 8.197 9.806 1.00 88.19 205 ILE A CA 1
ATOM 1623 C C . ILE A 1 205 ? 1.822 7.441 10.388 1.00 88.1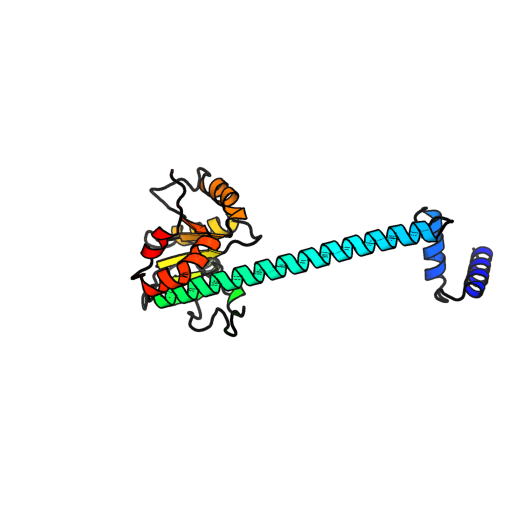9 205 ILE A C 1
ATOM 1625 O O . ILE A 1 205 ? 2.902 8.005 10.590 1.00 88.19 205 ILE A O 1
ATOM 1629 N N . GLY A 1 206 ? 1.632 6.145 10.619 1.00 91.31 206 GLY A N 1
ATOM 1630 C CA . GLY A 1 206 ? 2.723 5.204 10.830 1.00 91.31 206 GLY A CA 1
ATOM 1631 C C . GLY A 1 206 ? 3.204 4.605 9.511 1.00 91.31 206 GLY A C 1
ATOM 1632 O O . GLY A 1 206 ? 2.561 4.725 8.471 1.00 91.31 206 GLY A O 1
ATOM 1633 N N . TYR A 1 207 ? 4.325 3.898 9.549 1.00 94.00 207 TYR A N 1
ATOM 1634 C CA . TYR A 1 207 ? 4.717 3.031 8.446 1.00 94.00 207 TYR A CA 1
ATOM 1635 C C . TYR A 1 207 ? 5.162 1.660 8.942 1.00 94.00 207 TYR A C 1
ATOM 1637 O O . TYR A 1 207 ? 5.650 1.524 10.059 1.00 94.00 207 TYR A O 1
ATOM 1645 N N . ILE A 1 208 ? 4.974 0.639 8.116 1.00 95.88 208 ILE A N 1
ATOM 1646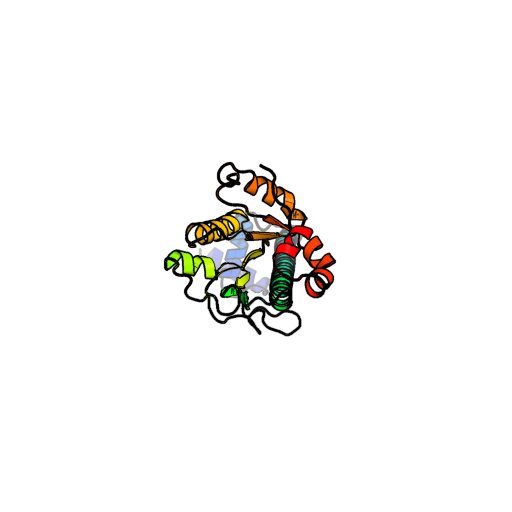 C CA . ILE A 1 208 ? 5.360 -0.744 8.380 1.00 95.88 208 ILE A CA 1
ATOM 1647 C C . ILE A 1 208 ? 6.251 -1.197 7.226 1.00 95.88 208 ILE A C 1
ATOM 1649 O O . ILE A 1 208 ? 5.905 -1.041 6.055 1.00 95.88 208 ILE A O 1
ATOM 1653 N N . LEU A 1 209 ? 7.406 -1.771 7.548 1.00 95.88 209 LEU A N 1
ATOM 1654 C CA . LEU A 1 209 ? 8.290 -2.328 6.530 1.00 95.88 209 LEU A CA 1
ATOM 1655 C C . LEU A 1 209 ? 7.804 -3.719 6.114 1.00 95.88 209 LEU A C 1
ATOM 1657 O O . LEU A 1 209 ? 7.425 -4.521 6.970 1.00 95.88 209 LEU A O 1
ATOM 1661 N N . PHE A 1 210 ? 7.828 -4.019 4.813 1.00 94.88 210 PHE A N 1
ATOM 1662 C CA . PHE A 1 210 ? 7.418 -5.324 4.274 1.00 94.88 210 PHE A CA 1
ATOM 1663 C C . PHE A 1 210 ? 8.165 -6.466 4.944 1.00 94.88 210 PHE A C 1
ATOM 1665 O O . PHE A 1 210 ? 7.569 -7.474 5.301 1.00 94.88 210 PHE A O 1
ATOM 1672 N N . GLU A 1 211 ? 9.463 -6.287 5.136 1.00 95.19 211 GLU A N 1
ATOM 1673 C CA . GLU A 1 211 ? 10.353 -7.260 5.739 1.00 95.19 211 GLU A CA 1
ATOM 1674 C C . GLU A 1 211 ? 9.968 -7.551 7.198 1.00 95.19 211 GLU A C 1
ATOM 1676 O O . GLU A 1 211 ? 9.977 -8.711 7.611 1.00 95.19 211 GLU A O 1
ATOM 1681 N N . GLU A 1 212 ? 9.561 -6.534 7.963 1.00 96.38 212 GLU A N 1
ATOM 1682 C CA . GLU A 1 212 ? 9.114 -6.708 9.351 1.00 96.38 212 GLU A CA 1
ATOM 1683 C C . GLU A 1 212 ? 7.711 -7.321 9.428 1.00 96.38 212 GLU A C 1
ATOM 1685 O O . GLU A 1 212 ? 7.480 -8.218 10.243 1.00 96.38 212 GLU A O 1
ATOM 1690 N N . LEU A 1 213 ? 6.793 -6.910 8.544 1.00 96.62 213 LEU A N 1
ATOM 1691 C CA . LEU A 1 213 ? 5.470 -7.526 8.434 1.00 96.62 213 LEU A CA 1
ATOM 1692 C C . LEU A 1 213 ? 5.583 -9.012 8.080 1.00 96.62 213 LEU A C 1
ATOM 1694 O O . LEU A 1 213 ? 4.977 -9.840 8.751 1.00 96.62 213 LEU A O 1
ATOM 1698 N N . ASP A 1 214 ? 6.375 -9.355 7.062 1.00 95.75 214 ASP A N 1
ATOM 1699 C CA . ASP A 1 214 ? 6.536 -10.726 6.569 1.00 95.75 214 ASP A CA 1
ATOM 1700 C C . ASP A 1 214 ? 7.165 -11.632 7.631 1.00 95.75 214 ASP A C 1
ATOM 1702 O O . ASP A 1 214 ? 6.662 -12.719 7.914 1.00 95.75 214 ASP A O 1
ATOM 1706 N N . LYS A 1 215 ? 8.227 -11.150 8.284 1.00 97.19 215 LYS A N 1
ATOM 1707 C CA . LYS A 1 215 ? 8.938 -11.872 9.344 1.00 97.19 215 LYS A CA 1
ATOM 1708 C C . LYS A 1 215 ? 8.056 -12.169 10.555 1.00 97.19 215 LYS A C 1
ATOM 1710 O O . LYS A 1 215 ? 8.205 -13.222 11.172 1.00 97.19 215 LYS A O 1
ATOM 1715 N N . HIS A 1 216 ? 7.165 -11.248 10.917 1.00 97.00 216 HIS A N 1
ATOM 1716 C CA . HIS A 1 216 ? 6.325 -11.368 12.108 1.00 97.00 216 HIS A CA 1
ATOM 1717 C C . HIS A 1 216 ? 4.882 -11.801 11.810 1.00 97.00 216 HIS A C 1
ATOM 1719 O O . HIS A 1 216 ? 4.114 -12.008 12.750 1.00 97.00 216 HIS A O 1
ATOM 1725 N N . PHE A 1 217 ? 4.526 -12.022 10.541 1.00 97.12 217 PHE A N 1
ATOM 1726 C CA . PHE A 1 217 ? 3.160 -12.268 10.073 1.00 97.12 217 PHE A CA 1
ATOM 1727 C C . PHE A 1 217 ? 2.413 -13.355 10.862 1.00 97.12 217 PHE A C 1
ATOM 1729 O O . PHE A 1 217 ? 1.336 -13.101 11.402 1.00 97.12 217 PHE A O 1
ATOM 1736 N N . GLU A 1 218 ? 2.994 -14.551 10.996 1.00 96.56 218 GLU A N 1
ATOM 1737 C CA . GLU A 1 218 ? 2.356 -15.661 11.720 1.00 96.56 218 GLU A CA 1
ATOM 1738 C C . GLU A 1 218 ? 2.157 -15.351 13.210 1.00 96.56 218 GLU A C 1
ATOM 1740 O O . GLU A 1 218 ? 1.153 -15.735 13.811 1.00 96.56 218 GLU A O 1
ATOM 1745 N N . SER A 1 219 ? 3.109 -14.632 13.813 1.00 96.88 219 SER A N 1
ATOM 1746 C CA . SER A 1 219 ? 3.036 -14.242 15.222 1.00 96.88 219 SER A CA 1
ATOM 1747 C C . SER A 1 219 ? 1.956 -13.189 15.444 1.00 96.88 219 SER A C 1
ATOM 1749 O O . SER A 1 219 ? 1.194 -13.306 16.399 1.00 96.88 219 SER A O 1
ATOM 1751 N N . LEU A 1 220 ? 1.846 -12.208 14.542 1.00 96.81 220 LEU A N 1
ATOM 1752 C CA . LEU A 1 220 ? 0.789 -11.195 14.563 1.00 96.81 220 LEU A CA 1
ATOM 1753 C C . LEU A 1 220 ? -0.597 -11.843 14.445 1.00 96.81 220 LEU A C 1
ATOM 1755 O O . LEU A 1 220 ? -1.481 -11.519 15.229 1.00 96.81 220 LEU A O 1
ATOM 1759 N N . CYS A 1 221 ? -0.766 -12.808 13.534 1.00 95.44 221 CYS A N 1
ATOM 1760 C CA . CYS A 1 221 ? -2.043 -13.506 13.351 1.00 95.44 221 CYS A CA 1
ATOM 1761 C C . CYS A 1 221 ? -2.438 -14.368 14.557 1.00 95.44 221 CYS A C 1
ATOM 1763 O O . CYS A 1 221 ? -3.622 -14.550 14.821 1.00 95.44 221 CYS A O 1
ATOM 1765 N N . LYS A 1 222 ? -1.459 -14.953 15.256 1.00 95.56 222 LYS A N 1
ATOM 1766 C CA . LYS A 1 222 ? -1.710 -15.899 16.351 1.00 95.56 222 LYS A CA 1
ATOM 1767 C C . LYS A 1 222 ? -1.839 -15.231 17.718 1.00 95.56 222 LYS A C 1
ATOM 1769 O O . LYS A 1 222 ? -2.540 -15.760 18.575 1.00 95.56 222 LYS A O 1
ATOM 1774 N N . LEU A 1 223 ? -1.087 -14.156 17.947 1.00 94.62 223 LEU A N 1
ATOM 1775 C CA . LEU A 1 223 ? -0.934 -13.519 19.259 1.00 94.62 223 LEU A CA 1
ATOM 1776 C C . LEU A 1 223 ? -1.608 -12.147 19.346 1.00 94.62 223 LEU A C 1
ATOM 1778 O O . LEU A 1 223 ? -1.648 -11.581 20.434 1.00 94.62 223 LEU A O 1
ATOM 1782 N N . GLY A 1 224 ? -2.054 -11.580 18.225 1.00 93.25 224 GLY A N 1
ATOM 1783 C CA . GLY A 1 224 ? -2.767 -10.312 18.227 1.00 93.25 224 GLY A CA 1
ATOM 1784 C C . GLY A 1 224 ? -4.226 -10.492 18.632 1.00 93.25 224 GLY A C 1
ATOM 1785 O O . GLY A 1 224 ? -4.905 -11.384 18.130 1.00 93.25 224 GLY A O 1
ATOM 1786 N N . ASP A 1 225 ? -4.695 -9.615 19.516 1.00 92.00 225 ASP A N 1
ATOM 1787 C CA . ASP A 1 225 ? -6.104 -9.543 19.914 1.00 92.00 225 ASP A CA 1
ATOM 1788 C C . ASP A 1 225 ? -6.872 -8.503 19.081 1.00 92.00 225 ASP A C 1
ATOM 1790 O O . ASP A 1 225 ? -8.034 -8.704 18.734 1.00 92.00 225 ASP A O 1
ATOM 1794 N N . ASP A 1 226 ? -6.214 -7.390 18.746 1.00 93.81 226 ASP A N 1
ATOM 1795 C CA . ASP A 1 226 ? -6.770 -6.268 17.997 1.00 93.81 226 ASP A CA 1
ATOM 1796 C C . ASP A 1 226 ? -5.693 -5.576 17.139 1.00 93.81 226 ASP A C 1
ATOM 1798 O O . ASP A 1 226 ? -4.527 -5.983 17.094 1.00 93.81 226 ASP A O 1
ATOM 1802 N N . HIS A 1 227 ? -6.080 -4.508 16.439 1.00 92.00 227 HIS A N 1
ATOM 1803 C CA . HIS A 1 227 ? -5.186 -3.734 15.580 1.00 92.00 227 HIS A CA 1
ATOM 1804 C C . HIS A 1 227 ? -3.995 -3.079 16.304 1.00 92.00 227 HIS A C 1
ATOM 1806 O O . HIS A 1 227 ? -2.995 -2.770 15.653 1.00 92.00 227 HIS A O 1
ATOM 1812 N N . LEU A 1 228 ? -4.029 -2.903 17.633 1.00 92.81 228 LEU A N 1
ATOM 1813 C CA . LEU A 1 228 ? -2.925 -2.296 18.384 1.00 92.81 228 LEU A CA 1
ATOM 1814 C C . LEU A 1 228 ? -1.662 -3.160 18.344 1.00 92.81 228 LEU A C 1
ATOM 1816 O O . LEU A 1 228 ? -0.562 -2.639 18.561 1.00 92.81 228 LEU A O 1
ATOM 1820 N N . ILE A 1 229 ? -1.784 -4.451 18.010 1.00 94.50 229 ILE A N 1
ATOM 1821 C CA . ILE A 1 229 ? -0.637 -5.338 17.786 1.00 94.50 229 ILE A CA 1
ATOM 1822 C C . ILE A 1 229 ? 0.306 -4.799 16.700 1.00 94.50 229 ILE A C 1
ATOM 1824 O O . ILE A 1 229 ? 1.518 -5.003 16.781 1.00 94.50 229 ILE A O 1
ATOM 1828 N N . LEU A 1 230 ? -0.215 -4.036 15.730 1.00 94.31 230 LEU A N 1
ATOM 1829 C CA . LEU A 1 230 ? 0.582 -3.421 14.668 1.00 94.31 230 LEU A CA 1
ATOM 1830 C C . LEU A 1 230 ? 1.600 -2.416 15.207 1.00 94.31 230 LEU A C 1
ATOM 1832 O O . LEU A 1 230 ? 2.658 -2.259 14.607 1.00 94.31 230 LEU A O 1
ATOM 1836 N N . ASN A 1 231 ? 1.372 -1.813 16.378 1.00 92.00 231 ASN A N 1
ATOM 1837 C CA . ASN A 1 231 ? 2.352 -0.924 17.014 1.00 92.00 231 ASN A CA 1
ATOM 1838 C C . ASN A 1 231 ? 3.669 -1.639 17.379 1.00 92.00 231 ASN A C 1
ATOM 1840 O O . ASN A 1 231 ? 4.652 -0.975 17.695 1.00 92.00 231 ASN A O 1
ATOM 1844 N N . LYS A 1 232 ? 3.707 -2.980 17.360 1.00 93.00 232 LYS A N 1
ATOM 1845 C CA . LYS A 1 232 ? 4.938 -3.761 17.560 1.00 93.00 232 LYS A CA 1
ATOM 1846 C C . LYS A 1 232 ? 5.854 -3.775 16.337 1.00 93.00 232 LYS A C 1
ATOM 1848 O O . LYS A 1 232 ? 7.048 -3.990 16.508 1.00 93.00 232 LYS A O 1
ATOM 1853 N N . VAL A 1 233 ? 5.299 -3.577 15.142 1.00 94.44 233 VAL A N 1
ATOM 1854 C CA . VAL A 1 233 ? 6.031 -3.608 13.860 1.00 94.44 233 VAL A CA 1
ATOM 1855 C C . VAL A 1 233 ? 5.988 -2.272 13.119 1.00 94.44 233 VAL A C 1
ATOM 1857 O O . VAL A 1 233 ? 6.779 -2.047 12.209 1.00 94.44 233 VAL A O 1
ATOM 1860 N N . ALA A 1 234 ? 5.072 -1.382 13.501 1.00 93.19 234 ALA A N 1
ATOM 1861 C CA . ALA A 1 234 ? 4.951 -0.059 12.926 1.00 93.19 234 ALA A CA 1
ATOM 1862 C C . ALA A 1 234 ? 5.951 0.917 13.544 1.00 93.19 234 ALA A C 1
ATOM 1864 O O . ALA A 1 234 ? 6.116 1.008 14.762 1.00 93.19 234 ALA A O 1
ATOM 1865 N N . CYS A 1 235 ? 6.548 1.721 12.682 1.00 90.88 235 CYS A N 1
ATOM 1866 C CA . CYS A 1 235 ? 7.360 2.864 13.037 1.00 90.88 235 CYS A CA 1
ATOM 1867 C C . CYS A 1 235 ? 6.525 4.143 12.925 1.00 90.88 235 CYS A C 1
ATOM 1869 O O . CYS A 1 235 ? 5.638 4.269 12.080 1.00 90.88 235 CYS A O 1
ATOM 1871 N N . ARG A 1 236 ? 6.830 5.124 13.774 1.00 83.44 236 ARG A N 1
ATOM 1872 C CA . ARG A 1 236 ? 6.274 6.477 13.686 1.00 83.44 236 ARG A CA 1
ATOM 1873 C C . ARG A 1 236 ? 7.430 7.460 13.601 1.00 83.44 236 ARG A C 1
ATOM 1875 O O . ARG A 1 236 ? 8.420 7.313 14.319 1.00 83.44 236 ARG A O 1
ATOM 1882 N N . CYS A 1 237 ? 7.321 8.456 12.729 1.00 68.69 237 CYS A N 1
ATOM 1883 C CA . CYS A 1 237 ? 8.241 9.583 12.783 1.00 68.69 237 CYS A CA 1
ATOM 1884 C C . CYS A 1 237 ? 7.928 10.378 14.054 1.00 68.69 237 CYS A C 1
ATOM 1886 O O . CYS A 1 237 ? 6.820 10.884 14.208 1.00 68.69 237 CYS A O 1
ATOM 1888 N N . ALA A 1 238 ? 8.890 10.443 14.976 1.00 55.41 238 ALA A N 1
ATOM 1889 C CA . ALA A 1 238 ? 8.801 11.364 16.100 1.00 55.41 238 ALA A CA 1
ATOM 1890 C C . ALA A 1 238 ? 8.737 12.804 15.563 1.00 55.41 238 ALA A C 1
ATOM 1892 O O . ALA A 1 238 ? 9.415 13.120 14.578 1.00 55.41 238 ALA A O 1
ATOM 1893 N N . ALA A 1 239 ? 7.889 13.623 16.189 1.00 47.81 239 ALA A N 1
ATOM 1894 C CA . ALA A 1 239 ? 7.832 15.061 15.949 1.00 47.81 239 ALA A CA 1
ATOM 1895 C C .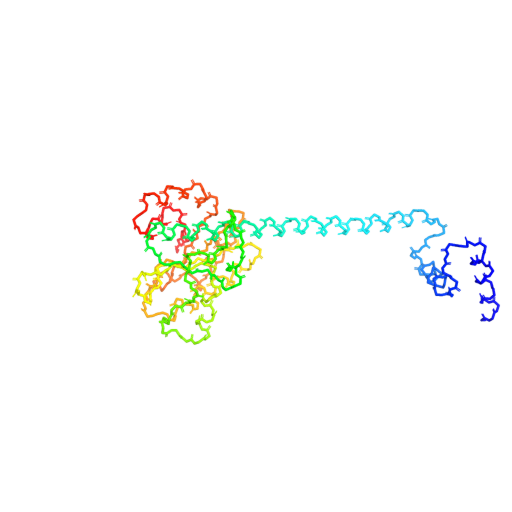 ALA A 1 239 ? 9.159 15.727 16.340 1.00 47.81 239 ALA A C 1
ATOM 1897 O O . ALA A 1 239 ? 9.733 15.325 17.381 1.00 47.81 239 ALA A O 1
#

Secondary structure (DSSP, 8-state):
-HHHHHHHHHHHHHH-SS-SSHHHHHHHHHHHHTTSS-SSHHHHHHHHHHHHHHHHHHHHHHHHHHHHHHHHHHHHHHHHHHHHHHTT-EEEE-TTTTT-EETTEETTTTS-SS----S--HHHHHHHTTSSEEEE-TTSS-EEEEEEE-SSS-HHHHHHHHHHHHTTSSS----EEEEE-GGGHHHHHHHHTSTTT--TTT--EEEEEHHHHHHHHHHHHHH-SSGGGGGGTEEE---

Sequence (239 aa):
YLEMRETIIEANAAIGILSKDLGAFSGMLFEIGVGRLGCNGAETLNAEHEKVEQVRRKRHTQVQQDLAEERLHTKVQHQLCELGRALGYDTLVARNDRNAVYQGSPLGYRCLDKLPNLGLPSDVHSTAELIDVLWLHKREAKIACAFEVEKSTSIYSGILRLTDMESSLPGREDHLYLVAPSKREKEIIDQLKRPMFQRPDEFSIGYILFEELDKHFESLCKLGDDHLILNKVACRCAA

Radius of gyration: 28.35 Å; chains: 1; bounding box: 53×40×86 Å

Foldseek 3Di:
DVVVVVVLQVVCVVVVPDDNPSVRSVVVVVCVVVVCADPVRPVSVVVVVVVVVVVVVVVVVVVVLVVVLVLLLLVVLQLVCLLLVLLPWAKDAAPVQQQPDDPRDGSVVSHDPAQPPQVFDPVLSNLLSRFGMWTHHPPDSGTQATEHEDGVDDPLSNVVSQVSNQVRGPDHNQHYEYEYAPVCVVVNLVNCPPPVNPPVVRHWYWYAHSVLCVVCSVVSSPPPNHPCSCVVRIDTRDD